Protein AF-A0A931WZD3-F1 (afdb_monomer_lite)

Sequence (242 aa):
PASRRRTAALATLDALKPVLEAEGWKASVETITSVPLTAGEAVVVAVALSSAVDSQLYVATVIEANNEAEAVIMATLEAIGKRTQQPDQGGWTMKDRREQLEAMRTHYRSRRDVQHKMPALSDTERSEPAVDEEQVPDDGAARLAQIRPERPAGAAGEARSEMSRAGPEQRPGAKGATEDEFFRHLITTGIPIHIRCRDGYELPEVVLKEFGTYTLLVETDEGRELIFKHAIISIHPLRHKE

Secondary structure (DSSP, 8-state):
-HHHHHHHHHHHHHHHHHHHHHTT-EEEEEEEEEEEETTEEEEEEEEEEE-SS-EEEEEEEEE-SS-HHHHHHHHHHHHHHTTT-----S---HHHHHHHHHHHHHHHHHHHHHHT-PPPPPP--------------------------------------------------TTHHHHHHHHHHHHHHT--EEEEETTS-EEEEEEEEEE-SSEEEEEETTEEEEEEGGGEEEEEE-----

Radius of gyration: 30.53 Å; chains: 1; bounding box: 65×86×68 Å

Structure (mmCIF, N/CA/C/O backbone):
data_AF-A0A931WZD3-F1
#
_entry.id   AF-A0A931WZD3-F1
#
loop_
_atom_site.group_PDB
_atom_site.id
_atom_site.type_symbol
_atom_site.label_atom_id
_atom_site.label_alt_id
_atom_site.label_comp_id
_atom_site.label_asym_id
_atom_site.label_entity_id
_atom_site.label_seq_id
_atom_site.pdbx_PDB_ins_code
_atom_site.Cartn_x
_atom_site.Cartn_y
_atom_site.Cartn_z
_atom_site.occupancy
_atom_site.B_iso_or_equiv
_atom_site.auth_seq_id
_atom_site.auth_comp_id
_atom_site.auth_asym_id
_atom_site.auth_atom_id
_atom_site.pdbx_PDB_model_num
ATOM 1 N N . PRO A 1 1 ? -14.204 -13.033 -16.637 1.00 61.41 1 PRO A N 1
ATOM 2 C CA . PRO A 1 1 ? -13.839 -11.633 -16.279 1.00 61.41 1 PRO A CA 1
ATOM 3 C C . PRO A 1 1 ? -12.351 -11.524 -15.913 1.00 61.41 1 PRO A C 1
ATOM 5 O O . PRO A 1 1 ? -11.616 -10.831 -16.604 1.00 61.41 1 PRO A O 1
AT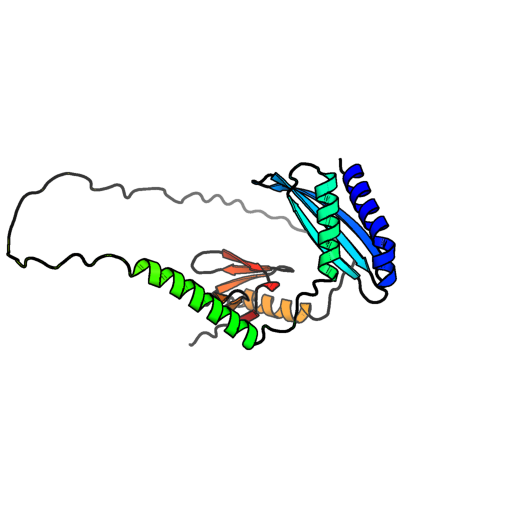OM 8 N N . ALA A 1 2 ? -11.879 -12.310 -14.934 1.00 70.69 2 ALA A N 1
ATOM 9 C CA . ALA A 1 2 ? -10.478 -12.319 -14.489 1.00 70.69 2 ALA A CA 1
ATOM 10 C C . ALA A 1 2 ? -9.443 -12.579 -15.607 1.00 70.69 2 ALA A C 1
ATOM 12 O O . ALA A 1 2 ? -8.399 -11.932 -15.642 1.00 70.69 2 ALA A O 1
ATOM 13 N N . SER A 1 3 ? -9.745 -13.468 -16.563 1.00 80.56 3 SER A N 1
ATOM 14 C CA . SER A 1 3 ? -8.871 -13.732 -17.717 1.00 80.56 3 SER A CA 1
ATOM 15 C C . SER A 1 3 ? -8.695 -12.507 -18.619 1.00 80.56 3 SER A C 1
ATOM 17 O O . SER A 1 3 ? -7.570 -12.197 -18.992 1.00 80.56 3 SER A O 1
ATOM 19 N N . ARG A 1 4 ? -9.774 -11.761 -18.900 1.00 86.88 4 ARG A N 1
ATOM 20 C CA . ARG A 1 4 ? -9.732 -10.533 -19.716 1.00 86.88 4 ARG A CA 1
ATOM 21 C C . ARG A 1 4 ? -8.914 -9.429 -19.048 1.00 86.88 4 ARG A C 1
ATOM 23 O O . ARG A 1 4 ? -8.085 -8.818 -19.715 1.00 86.88 4 ARG A O 1
ATOM 30 N N . ARG A 1 5 ? -9.078 -9.238 -17.733 1.00 88.69 5 ARG A N 1
ATOM 31 C CA . ARG A 1 5 ? -8.264 -8.294 -16.945 1.00 88.69 5 ARG A CA 1
ATOM 32 C C . ARG A 1 5 ? -6.779 -8.635 -17.035 1.00 88.69 5 ARG A C 1
ATOM 34 O O . ARG A 1 5 ? -5.959 -7.775 -17.330 1.00 88.69 5 ARG A O 1
ATOM 41 N N . ARG A 1 6 ? -6.432 -9.911 -16.841 1.00 90.62 6 ARG A N 1
ATOM 42 C CA . ARG A 1 6 ? -5.038 -10.365 -16.920 1.00 90.62 6 ARG A CA 1
ATOM 43 C C . ARG A 1 6 ? -4.452 -10.173 -18.315 1.00 90.62 6 ARG A C 1
ATOM 45 O O . ARG A 1 6 ? -3.320 -9.720 -18.421 1.00 90.62 6 ARG A O 1
ATOM 52 N N . THR A 1 7 ? -5.219 -10.444 -19.370 1.00 93.31 7 THR A N 1
ATOM 53 C CA . THR A 1 7 ? -4.793 -10.169 -20.750 1.00 93.31 7 THR A CA 1
ATOM 54 C C . THR A 1 7 ? -4.538 -8.682 -20.982 1.00 93.31 7 THR A C 1
ATOM 56 O O . THR A 1 7 ? -3.507 -8.347 -21.552 1.00 93.31 7 THR A O 1
ATOM 59 N N . ALA A 1 8 ? -5.423 -7.796 -20.513 1.00 92.50 8 ALA A N 1
ATOM 60 C CA . ALA A 1 8 ? -5.240 -6.351 -20.649 1.00 92.50 8 ALA A CA 1
ATOM 61 C C . ALA A 1 8 ? -3.964 -5.874 -19.935 1.00 92.50 8 ALA A C 1
ATOM 63 O O . ALA A 1 8 ? -3.124 -5.239 -20.563 1.00 92.50 8 ALA A O 1
ATOM 64 N N . ALA A 1 9 ? -3.766 -6.266 -18.672 1.00 91.62 9 ALA A N 1
ATOM 65 C CA . ALA A 1 9 ? -2.573 -5.902 -17.908 1.00 91.62 9 ALA A CA 1
ATOM 66 C C . ALA A 1 9 ? -1.277 -6.434 -18.545 1.00 91.62 9 ALA A C 1
ATOM 68 O O . ALA A 1 9 ? -0.293 -5.707 -18.651 1.00 91.62 9 ALA A O 1
ATOM 69 N N . LEU A 1 10 ? -1.272 -7.691 -19.008 1.00 94.00 10 LEU A N 1
ATOM 70 C CA . LEU A 1 10 ? -0.111 -8.276 -19.683 1.00 94.00 10 LEU A CA 1
ATOM 71 C C . LEU A 1 10 ? 0.183 -7.589 -21.019 1.00 94.00 10 LEU A C 1
ATOM 73 O O . LEU A 1 10 ? 1.346 -7.342 -21.310 1.00 94.00 10 LEU A O 1
ATOM 77 N N . ALA A 1 11 ? -0.842 -7.235 -21.797 1.00 95.50 11 ALA A N 1
ATOM 78 C CA . ALA A 1 11 ? -0.665 -6.474 -23.031 1.00 95.50 11 ALA A CA 1
ATOM 79 C C . ALA A 1 11 ? -0.092 -5.074 -22.755 1.00 95.50 11 ALA A C 1
ATOM 81 O O . ALA A 1 11 ? 0.772 -4.606 -23.493 1.00 95.50 11 ALA A O 1
ATOM 82 N N . THR A 1 12 ? -0.512 -4.423 -21.664 1.00 93.88 12 THR A N 1
ATOM 83 C CA . THR A 1 12 ? 0.086 -3.156 -21.218 1.00 93.88 12 THR A CA 1
ATOM 84 C C . THR A 1 12 ? 1.552 -3.330 -20.827 1.00 93.88 12 THR A C 1
ATOM 86 O O . THR A 1 12 ? 2.384 -2.528 -21.243 1.00 93.88 12 THR A O 1
ATOM 89 N N . LEU A 1 13 ? 1.898 -4.377 -20.069 1.00 93.00 13 LEU A N 1
ATOM 90 C CA . LEU A 1 13 ? 3.297 -4.660 -19.725 1.00 93.00 13 LEU A CA 1
ATOM 91 C C . LEU A 1 13 ? 4.151 -4.953 -20.957 1.00 93.00 13 LEU A C 1
ATOM 93 O O . LEU A 1 13 ? 5.272 -4.462 -21.039 1.00 93.00 13 LEU A O 1
ATOM 97 N N . ASP A 1 14 ? 3.626 -5.720 -21.910 1.00 94.94 14 ASP A N 1
ATOM 98 C CA . ASP A 1 14 ? 4.336 -6.053 -23.143 1.00 94.94 14 ASP A CA 1
ATOM 99 C C . ASP A 1 14 ? 4.595 -4.799 -23.993 1.00 94.94 14 ASP A C 1
ATOM 101 O O . ASP A 1 14 ? 5.703 -4.598 -24.485 1.00 94.94 14 ASP A O 1
ATOM 105 N N . ALA A 1 15 ? 3.630 -3.874 -24.055 1.00 95.38 15 ALA A N 1
ATOM 106 C CA . ALA A 1 15 ? 3.811 -2.575 -24.705 1.00 95.38 15 ALA A CA 1
ATOM 107 C C . ALA A 1 15 ? 4.877 -1.693 -24.019 1.00 95.38 15 ALA A C 1
ATOM 109 O O . ALA A 1 15 ? 5.553 -0.908 -24.683 1.00 95.38 15 ALA A O 1
ATOM 110 N N . LEU A 1 16 ? 5.051 -1.821 -22.699 1.00 92.38 16 LEU A N 1
ATOM 111 C CA . LEU A 1 16 ? 6.041 -1.069 -21.913 1.00 92.38 16 LEU A CA 1
ATOM 112 C C . LEU A 1 16 ? 7.400 -1.766 -21.807 1.00 92.38 16 LEU A C 1
ATOM 114 O O . LEU A 1 16 ? 8.369 -1.153 -21.351 1.00 92.38 16 LEU A O 1
ATOM 118 N N . LYS A 1 17 ? 7.488 -3.025 -22.237 1.00 92.44 17 LYS A N 1
ATOM 119 C CA . LYS A 1 17 ? 8.697 -3.843 -22.205 1.00 92.44 17 LYS A CA 1
ATOM 120 C C . LYS A 1 17 ? 9.945 -3.144 -22.761 1.00 92.44 17 LYS A C 1
ATOM 122 O O . LYS A 1 17 ? 10.939 -3.150 -22.041 1.00 92.44 17 LYS A O 1
ATOM 127 N N . PRO A 1 18 ? 9.938 -2.486 -23.942 1.00 93.19 18 PRO A N 1
ATOM 128 C CA . PRO A 1 18 ? 11.150 -1.837 -24.452 1.00 93.19 18 PRO A CA 1
ATOM 129 C C . PRO A 1 18 ? 11.651 -0.703 -23.547 1.00 93.19 18 PRO A C 1
ATOM 131 O O . PRO A 1 18 ? 12.856 -0.501 -23.429 1.00 93.19 18 PRO A O 1
ATOM 134 N N . VAL A 1 19 ? 10.744 0.018 -22.879 1.00 91.31 19 VAL A N 1
ATOM 135 C CA . VAL A 1 19 ? 11.102 1.096 -21.943 1.00 91.31 19 VAL A CA 1
ATOM 136 C C . VAL A 1 19 ? 11.674 0.511 -20.652 1.00 91.31 19 VAL A C 1
ATOM 138 O O . VAL A 1 19 ? 12.698 0.970 -20.159 1.00 91.31 19 VAL A O 1
ATOM 141 N N . LEU A 1 20 ? 11.032 -0.531 -20.121 1.00 88.62 20 LEU A N 1
ATOM 142 C CA . LEU A 1 20 ? 11.466 -1.211 -18.901 1.00 88.62 20 LEU A CA 1
ATOM 143 C C . LEU A 1 20 ? 12.828 -1.894 -19.075 1.00 88.62 20 LEU A C 1
ATOM 145 O O . LEU A 1 20 ? 13.694 -1.755 -18.216 1.00 88.62 20 LEU A O 1
ATOM 149 N N . GLU A 1 21 ? 13.045 -2.580 -20.198 1.00 89.12 21 GLU A N 1
ATOM 150 C CA . GLU A 1 21 ? 14.310 -3.258 -20.493 1.00 89.12 21 GLU A CA 1
ATOM 151 C C . GLU A 1 21 ? 15.459 -2.267 -20.707 1.00 89.12 21 GLU A C 1
ATOM 153 O O . GLU A 1 21 ? 16.573 -2.535 -20.255 1.00 89.12 21 GLU A O 1
ATOM 158 N N . ALA A 1 22 ? 15.198 -1.102 -21.316 1.00 89.06 22 ALA A N 1
ATOM 159 C CA . ALA A 1 22 ? 16.192 -0.034 -21.443 1.00 89.06 22 ALA A CA 1
ATOM 160 C C . ALA A 1 22 ? 16.657 0.505 -20.076 1.00 89.06 22 ALA A C 1
ATOM 162 O O . ALA A 1 22 ? 17.815 0.888 -19.922 1.00 89.06 22 ALA A O 1
ATOM 163 N N . GLU A 1 23 ? 15.775 0.492 -19.076 1.00 86.19 23 GLU A N 1
ATOM 164 C CA . GLU A 1 23 ? 16.077 0.869 -17.690 1.00 86.19 23 GLU A CA 1
ATOM 165 C C . GLU A 1 23 ? 16.589 -0.315 -16.837 1.00 86.19 23 GLU A C 1
ATOM 167 O O . GLU A 1 23 ? 16.862 -0.150 -15.648 1.00 86.19 23 GLU A O 1
ATOM 172 N N . GLY A 1 24 ? 16.731 -1.514 -17.415 1.00 87.62 24 GLY A N 1
ATOM 173 C CA . GLY A 1 24 ? 17.208 -2.710 -16.712 1.00 87.62 24 GLY A CA 1
ATOM 174 C C . GLY A 1 24 ? 16.176 -3.369 -15.788 1.00 87.62 24 GLY A C 1
ATOM 175 O O . GLY A 1 24 ? 16.555 -4.142 -14.904 1.00 87.62 24 GLY A O 1
ATOM 176 N N . TRP A 1 25 ? 14.887 -3.084 -15.983 1.00 89.06 25 TRP A N 1
ATOM 177 C CA . TRP A 1 25 ? 13.780 -3.645 -15.209 1.00 89.06 25 TRP A CA 1
ATOM 178 C C . TRP A 1 25 ? 13.014 -4.717 -15.989 1.00 89.06 25 TRP A C 1
ATOM 180 O O . TRP A 1 25 ? 12.784 -4.618 -17.192 1.00 89.06 25 TRP A O 1
ATOM 190 N N . LYS A 1 26 ? 12.541 -5.732 -15.269 1.00 91.19 26 LYS A N 1
ATOM 191 C CA . LYS A 1 26 ? 11.600 -6.752 -15.733 1.00 91.19 26 LYS A CA 1
ATOM 192 C C . LYS A 1 26 ? 10.314 -6.641 -14.933 1.00 91.19 26 LYS A C 1
ATOM 194 O O . LYS A 1 26 ? 10.348 -6.705 -13.705 1.00 91.19 26 LYS A O 1
ATOM 199 N N . ALA A 1 27 ? 9.193 -6.502 -15.632 1.00 92.44 27 ALA A N 1
ATOM 200 C CA . ALA A 1 27 ? 7.876 -6.396 -15.021 1.00 92.44 27 ALA A CA 1
ATOM 201 C C . ALA A 1 27 ? 7.092 -7.706 -15.106 1.00 92.44 27 ALA A C 1
ATOM 203 O O . ALA A 1 27 ? 7.152 -8.415 -16.111 1.00 92.44 27 ALA A O 1
ATOM 204 N N . SER A 1 28 ? 6.298 -7.990 -14.078 1.00 93.44 28 SER A N 1
ATOM 205 C CA . SER A 1 28 ? 5.311 -9.069 -14.093 1.00 93.44 28 SER A CA 1
ATOM 206 C C . SER A 1 28 ? 4.058 -8.683 -13.306 1.00 93.44 28 SER A C 1
ATOM 208 O O . SER A 1 28 ? 4.122 -7.906 -12.355 1.00 93.44 28 SER A O 1
ATOM 210 N N . VAL A 1 29 ? 2.900 -9.198 -13.728 1.00 92.38 29 VAL A N 1
ATOM 211 C CA . VAL A 1 29 ? 1.634 -8.997 -13.008 1.00 92.38 29 VAL A CA 1
ATOM 212 C C . VAL A 1 29 ? 1.494 -10.066 -11.931 1.00 92.38 29 VAL A C 1
ATOM 214 O O . VAL A 1 29 ? 1.294 -11.245 -12.249 1.00 92.38 29 VAL A O 1
ATOM 217 N N . GLU A 1 30 ? 1.517 -9.636 -10.673 1.00 92.31 30 GLU A N 1
ATOM 218 C CA . GLU A 1 30 ? 1.317 -10.507 -9.513 1.00 92.31 30 GLU A CA 1
ATOM 219 C C . GLU A 1 30 ? -0.174 -10.776 -9.305 1.00 92.31 30 GLU A C 1
ATOM 221 O O . GLU A 1 30 ? -0.654 -11.900 -9.479 1.00 92.31 30 GLU A O 1
ATOM 226 N N . THR A 1 31 ? -0.948 -9.722 -9.033 1.00 92.25 31 THR A N 1
ATOM 227 C CA . THR A 1 31 ? -2.381 -9.845 -8.750 1.00 92.25 31 THR A CA 1
ATOM 228 C C . THR A 1 31 ? -3.212 -8.761 -9.425 1.00 92.25 31 THR A C 1
ATOM 230 O O . THR A 1 31 ? -2.755 -7.639 -9.644 1.00 92.25 31 THR A O 1
ATOM 233 N N . ILE A 1 32 ? -4.450 -9.126 -9.761 1.00 92.62 32 ILE A N 1
ATOM 234 C CA . ILE A 1 32 ? -5.493 -8.212 -10.220 1.00 92.62 32 ILE A CA 1
ATOM 235 C C . ILE A 1 32 ? -6.777 -8.600 -9.499 1.00 92.62 32 ILE A C 1
ATOM 237 O O . ILE A 1 32 ? -7.243 -9.733 -9.638 1.00 92.62 32 ILE A O 1
ATOM 241 N N . THR A 1 33 ? -7.369 -7.665 -8.766 1.00 92.62 33 THR A N 1
ATOM 242 C CA . THR A 1 33 ? -8.632 -7.891 -8.060 1.00 92.62 33 THR A CA 1
ATOM 243 C C . THR A 1 33 ? -9.578 -6.711 -8.239 1.00 92.62 33 THR A C 1
ATOM 245 O O . THR A 1 33 ? -9.132 -5.587 -8.454 1.00 92.62 33 THR A O 1
ATOM 248 N N . SER A 1 34 ? -10.883 -6.971 -8.187 1.00 90.50 34 SER A N 1
ATOM 249 C CA . SER A 1 34 ? -11.904 -5.926 -8.088 1.00 90.50 34 SER A CA 1
ATOM 250 C C . SER A 1 34 ? -12.442 -5.901 -6.667 1.00 90.50 34 SER A C 1
ATOM 252 O O . SER A 1 34 ? -12.827 -6.939 -6.129 1.00 90.50 34 SER A O 1
ATOM 254 N N . VAL A 1 35 ? -12.467 -4.720 -6.067 1.00 90.69 35 VAL A N 1
ATOM 255 C CA . VAL A 1 35 ? -12.976 -4.481 -4.722 1.00 90.69 35 VAL A CA 1
ATOM 256 C C . VAL A 1 35 ? -14.225 -3.609 -4.843 1.00 90.69 35 VAL A C 1
ATOM 258 O O . VAL A 1 35 ? -14.125 -2.498 -5.365 1.00 90.69 35 VAL A O 1
ATOM 261 N N . PRO A 1 36 ? -15.400 -4.075 -4.391 1.00 88.94 36 PRO A N 1
ATOM 262 C CA . PRO A 1 36 ? -16.590 -3.238 -4.371 1.00 88.94 36 PRO A CA 1
ATOM 263 C C . PRO A 1 36 ? -16.431 -2.140 -3.311 1.00 88.94 36 PRO A C 1
ATOM 265 O O . PRO A 1 36 ? -16.128 -2.424 -2.152 1.00 88.94 36 PRO A O 1
ATOM 268 N N . LEU A 1 37 ? -16.641 -0.886 -3.706 1.00 86.88 37 LEU A N 1
ATOM 269 C CA . LEU A 1 37 ? -16.654 0.290 -2.839 1.00 86.88 37 LEU A CA 1
ATOM 270 C C . LEU A 1 37 ? -18.034 0.953 -2.882 1.00 86.88 37 LEU A C 1
ATOM 272 O O . LEU A 1 37 ? -18.819 0.758 -3.807 1.00 86.88 37 LEU A O 1
ATOM 276 N N . THR A 1 38 ? -18.309 1.815 -1.905 1.00 84.25 38 THR A N 1
ATOM 277 C CA . THR A 1 38 ? -19.533 2.635 -1.881 1.00 84.25 38 THR A CA 1
ATOM 278 C C . THR A 1 38 ? -19.670 3.543 -3.107 1.00 84.25 38 THR A C 1
ATOM 280 O O . THR A 1 38 ? -20.786 3.860 -3.504 1.00 84.25 38 THR A O 1
ATOM 283 N N . ALA A 1 39 ? -18.548 3.942 -3.713 1.00 79.81 39 ALA A N 1
ATOM 284 C CA . ALA A 1 39 ? -18.493 4.806 -4.890 1.00 79.81 39 ALA A CA 1
ATOM 285 C C . ALA A 1 39 ? -18.460 4.052 -6.239 1.00 79.81 39 ALA A C 1
ATOM 287 O O . ALA A 1 39 ? -18.492 4.704 -7.279 1.00 79.81 39 ALA A O 1
ATOM 288 N N . GLY A 1 40 ? -18.378 2.714 -6.245 1.00 86.88 40 GLY A N 1
ATOM 289 C CA . GLY A 1 40 ? -18.255 1.892 -7.459 1.00 86.88 40 GLY A CA 1
ATOM 290 C C . GLY A 1 40 ? -17.343 0.675 -7.270 1.00 86.88 40 GLY A C 1
ATOM 291 O O . GLY A 1 40 ? -16.870 0.414 -6.167 1.00 86.88 40 GLY A O 1
ATOM 292 N N . GLU A 1 41 ? -17.065 -0.079 -8.335 1.00 90.31 41 GLU A N 1
ATOM 293 C CA . GLU A 1 41 ? -16.034 -1.127 -8.287 1.00 90.31 41 GLU A CA 1
ATOM 294 C C . GLU A 1 41 ? -14.646 -0.508 -8.483 1.00 90.31 41 GLU A C 1
ATOM 296 O O . GLU A 1 41 ? -14.436 0.292 -9.386 1.00 90.31 41 GLU A O 1
ATOM 301 N N . ALA A 1 42 ? -13.678 -0.859 -7.638 1.00 91.00 42 ALA A N 1
ATOM 302 C CA . ALA A 1 42 ? -12.287 -0.456 -7.804 1.00 91.00 42 ALA A CA 1
ATOM 303 C C . ALA A 1 42 ? -11.444 -1.632 -8.285 1.00 91.00 42 ALA A C 1
ATOM 305 O O . ALA A 1 42 ? -11.459 -2.706 -7.687 1.00 91.00 42 ALA A O 1
ATOM 306 N N . VAL A 1 43 ? -10.658 -1.419 -9.334 1.00 93.50 43 VAL A N 1
ATOM 307 C CA . VAL A 1 43 ? -9.676 -2.384 -9.817 1.00 93.50 43 VAL A CA 1
ATOM 308 C C . VAL A 1 43 ? -8.339 -2.096 -9.150 1.00 93.50 43 VAL A C 1
ATOM 310 O O . VAL A 1 43 ? -7.796 -0.997 -9.250 1.00 93.50 43 VAL A O 1
ATOM 313 N N . VAL A 1 44 ? -7.793 -3.110 -8.486 1.00 93.25 44 VAL A N 1
ATOM 314 C CA . VAL A 1 44 ? -6.471 -3.085 -7.864 1.00 93.25 44 VAL A CA 1
ATOM 315 C C . VAL A 1 44 ? -5.536 -3.968 -8.677 1.00 93.25 44 VAL A C 1
ATOM 317 O O . VAL A 1 44 ? -5.821 -5.151 -8.880 1.00 93.25 44 VAL A O 1
ATOM 320 N N . VAL A 1 45 ? -4.416 -3.403 -9.124 1.00 94.69 45 VAL A N 1
ATOM 321 C CA . VAL A 1 45 ? -3.364 -4.124 -9.852 1.00 94.69 45 VAL A CA 1
ATOM 322 C C . VAL A 1 45 ? -2.062 -4.023 -9.072 1.00 94.69 45 VAL A C 1
ATOM 324 O O . VAL A 1 45 ? -1.651 -2.931 -8.677 1.00 94.69 45 VAL A O 1
ATOM 327 N N . ALA A 1 46 ? -1.407 -5.166 -8.875 1.00 93.44 46 ALA A N 1
ATOM 328 C CA . ALA A 1 46 ? -0.058 -5.236 -8.334 1.00 93.44 46 ALA A CA 1
ATOM 329 C C . ALA A 1 46 ? 0.919 -5.715 -9.413 1.00 93.44 46 ALA A C 1
ATOM 331 O O . ALA A 1 46 ? 0.735 -6.782 -10.011 1.00 93.44 46 ALA A O 1
ATOM 332 N N . VAL A 1 47 ? 1.966 -4.926 -9.640 1.00 94.12 47 VAL A N 1
ATOM 333 C CA . VAL A 1 47 ? 3.033 -5.200 -10.604 1.00 94.12 47 VAL A CA 1
ATOM 334 C C . VAL A 1 47 ? 4.342 -5.345 -9.842 1.00 94.12 47 VAL A C 1
ATOM 336 O O . VAL A 1 47 ? 4.745 -4.438 -9.115 1.00 94.12 47 VAL A O 1
ATOM 339 N N . ALA A 1 48 ? 5.016 -6.476 -10.017 1.00 93.06 48 ALA A N 1
ATOM 340 C CA . ALA A 1 48 ? 6.374 -6.662 -9.530 1.00 93.06 48 ALA A CA 1
ATOM 341 C C . ALA A 1 48 ? 7.358 -6.166 -10.591 1.00 93.06 48 ALA A C 1
ATOM 343 O O . ALA A 1 48 ? 7.308 -6.611 -11.742 1.00 93.06 48 ALA A O 1
ATOM 344 N N . LEU A 1 49 ? 8.248 -5.254 -10.203 1.00 91.88 49 LEU A N 1
ATOM 345 C CA . LEU A 1 49 ? 9.384 -4.820 -11.006 1.00 91.88 49 LEU A CA 1
ATOM 346 C C . LEU A 1 49 ? 10.662 -5.366 -10.378 1.00 91.88 49 LEU A C 1
ATOM 348 O O . LEU A 1 49 ? 10.943 -5.135 -9.206 1.00 91.88 49 LEU A O 1
ATOM 352 N N . SER A 1 50 ? 11.443 -6.076 -11.179 1.00 90.56 50 SER A N 1
ATOM 353 C CA . SER A 1 50 ? 12.707 -6.681 -10.768 1.00 90.56 50 SER A CA 1
ATOM 354 C C . SER A 1 50 ? 13.850 -6.150 -11.619 1.00 90.56 50 SER A C 1
ATOM 356 O O . SER A 1 50 ? 13.757 -6.094 -12.841 1.00 90.56 50 SER A O 1
ATOM 358 N N . SER A 1 51 ? 14.930 -5.752 -10.967 1.00 88.06 51 SER A N 1
ATOM 359 C CA . SER A 1 51 ? 16.226 -5.468 -11.571 1.00 88.06 51 SER A CA 1
ATOM 360 C C . SER A 1 51 ? 17.204 -6.584 -11.183 1.00 88.06 51 SER A C 1
ATOM 362 O O . SER A 1 51 ? 16.861 -7.509 -10.448 1.00 88.06 51 SER A O 1
ATOM 364 N N . ALA A 1 52 ? 18.447 -6.514 -11.654 1.00 81.88 52 ALA A N 1
ATOM 365 C CA . ALA A 1 52 ? 19.498 -7.452 -11.258 1.00 81.88 52 ALA A CA 1
ATOM 366 C C . ALA A 1 52 ? 19.824 -7.403 -9.749 1.00 81.88 52 ALA A C 1
ATOM 368 O O . ALA A 1 52 ? 20.408 -8.348 -9.226 1.00 81.88 52 ALA A O 1
ATOM 369 N N . VAL A 1 53 ? 19.473 -6.305 -9.067 1.00 81.12 53 VAL A N 1
ATOM 370 C CA . VAL A 1 53 ? 19.865 -6.030 -7.673 1.00 81.12 53 VAL A CA 1
ATOM 371 C C . VAL A 1 53 ? 18.680 -6.043 -6.705 1.00 81.12 53 VAL A C 1
ATOM 373 O O . VAL A 1 53 ? 18.855 -6.410 -5.547 1.00 81.12 53 VAL A O 1
ATOM 376 N N . ASP A 1 54 ? 17.488 -5.651 -7.156 1.00 83.12 54 ASP A N 1
ATOM 377 C CA . ASP A 1 54 ? 16.334 -5.428 -6.281 1.00 83.12 54 ASP A CA 1
ATOM 378 C C . ASP A 1 54 ? 15.024 -5.850 -6.956 1.00 83.12 54 ASP A C 1
ATOM 380 O O . ASP A 1 54 ? 14.914 -5.854 -8.183 1.00 83.12 54 ASP A O 1
ATOM 384 N N . SER A 1 55 ? 14.026 -6.198 -6.149 1.00 86.31 55 SER A N 1
ATOM 385 C CA . SER A 1 55 ? 12.675 -6.524 -6.590 1.00 86.31 55 SER A CA 1
ATOM 386 C C . SER A 1 55 ? 11.670 -5.782 -5.725 1.00 86.31 55 SER A C 1
ATOM 388 O O . SER A 1 55 ? 11.598 -5.999 -4.517 1.00 86.31 55 SER A O 1
ATOM 390 N N . GLN A 1 56 ? 10.853 -4.943 -6.354 1.00 89.50 56 GLN A N 1
ATOM 391 C CA . GLN A 1 56 ? 9.859 -4.118 -5.679 1.00 89.50 56 GLN A CA 1
ATOM 392 C C . GLN A 1 56 ? 8.461 -4.398 -6.224 1.00 89.50 56 GLN A C 1
ATOM 394 O O . GLN A 1 56 ? 8.267 -4.637 -7.417 1.00 89.50 56 GLN A O 1
ATOM 399 N N . LEU A 1 57 ? 7.475 -4.365 -5.329 1.00 91.75 57 LEU A N 1
ATOM 400 C CA . LEU A 1 57 ? 6.068 -4.514 -5.670 1.00 91.75 57 LEU A CA 1
ATOM 401 C C . LEU A 1 57 ? 5.400 -3.142 -5.666 1.00 91.75 57 LEU A C 1
ATOM 403 O O . LEU A 1 57 ? 5.413 -2.446 -4.651 1.00 91.75 57 LEU A O 1
ATOM 407 N N . TYR A 1 58 ? 4.764 -2.788 -6.776 1.00 92.81 58 TYR A N 1
ATOM 408 C CA . TYR A 1 58 ? 3.993 -1.561 -6.900 1.00 92.81 58 TYR A CA 1
ATOM 409 C C . TYR A 1 58 ? 2.515 -1.883 -7.033 1.00 92.81 58 TYR A C 1
ATOM 411 O O . TYR A 1 58 ? 2.122 -2.765 -7.795 1.00 92.81 58 TYR A O 1
ATOM 419 N N . VAL A 1 59 ? 1.693 -1.146 -6.291 1.00 92.81 59 VAL A N 1
ATOM 420 C CA . VAL A 1 59 ? 0.243 -1.331 -6.260 1.00 92.81 59 VAL A CA 1
ATOM 421 C C . VAL A 1 59 ? -0.436 -0.036 -6.675 1.00 92.81 59 VAL A C 1
ATOM 423 O O . VAL A 1 59 ? -0.068 1.055 -6.225 1.00 92.81 59 VAL A O 1
ATOM 426 N N . ALA A 1 60 ? -1.446 -0.152 -7.525 1.00 93.38 60 ALA A N 1
ATOM 427 C CA . ALA A 1 60 ? -2.309 0.955 -7.898 1.00 93.38 60 ALA A CA 1
ATOM 428 C C . ALA A 1 60 ? -3.772 0.531 -7.913 1.00 93.38 60 ALA A C 1
ATOM 430 O O . ALA A 1 60 ? -4.103 -0.648 -8.064 1.00 93.38 60 ALA A O 1
ATOM 431 N N . THR A 1 61 ? -4.630 1.525 -7.719 1.00 92.12 61 THR A N 1
ATOM 432 C CA . THR A 1 61 ? -6.065 1.350 -7.535 1.00 92.12 61 THR A CA 1
ATOM 433 C C . THR A 1 61 ? -6.795 2.382 -8.370 1.00 92.12 61 THR A C 1
ATOM 435 O O . THR A 1 61 ? -6.586 3.578 -8.175 1.00 92.12 61 THR A O 1
ATOM 438 N N . VAL A 1 62 ? -7.678 1.934 -9.254 1.00 93.38 62 VAL A N 1
ATOM 439 C CA . VAL A 1 62 ? -8.474 2.816 -10.111 1.00 93.38 62 VAL A CA 1
ATOM 440 C C . VAL A 1 62 ? -9.944 2.456 -9.960 1.00 93.38 62 VAL A C 1
ATOM 442 O O . VAL A 1 62 ? -10.305 1.282 -10.009 1.00 93.38 62 VAL A O 1
ATOM 445 N N . ILE A 1 63 ? -10.791 3.465 -9.760 1.00 90.31 63 ILE A N 1
ATOM 446 C CA . ILE A 1 63 ? -12.244 3.281 -9.729 1.00 90.31 63 ILE A CA 1
ATOM 447 C C . ILE A 1 63 ? -12.719 3.036 -11.163 1.00 90.31 63 ILE A C 1
ATOM 449 O O . ILE A 1 63 ? -12.437 3.825 -12.066 1.00 90.31 63 ILE A O 1
ATOM 453 N N . GLU A 1 64 ? -13.418 1.928 -11.374 1.00 87.50 64 GLU A N 1
ATOM 454 C CA . GLU A 1 64 ? -14.014 1.577 -12.653 1.00 87.50 64 GLU A CA 1
ATOM 455 C C . GLU A 1 64 ? -15.172 2.533 -12.954 1.00 87.50 64 GLU A C 1
ATOM 457 O O . GLU A 1 64 ? -16.194 2.532 -12.272 1.00 87.50 64 GLU A O 1
ATOM 462 N N . ALA A 1 65 ? -14.991 3.376 -13.973 1.00 79.38 65 ALA A N 1
ATOM 463 C CA . ALA A 1 65 ? -16.028 4.296 -14.427 1.00 79.38 65 ALA A CA 1
ATOM 464 C C . ALA A 1 65 ? -16.921 3.653 -15.500 1.00 79.38 65 ALA A C 1
ATOM 466 O O . ALA A 1 65 ? -18.121 3.511 -15.300 1.00 79.38 65 ALA A O 1
ATOM 467 N N . ASN A 1 66 ? -16.329 3.266 -16.639 1.00 77.38 66 ASN A N 1
ATOM 468 C CA . ASN A 1 66 ? -17.075 2.808 -17.822 1.00 77.38 66 ASN A CA 1
ATOM 469 C C . ASN A 1 66 ? -16.564 1.486 -18.418 1.00 77.38 66 ASN A C 1
ATOM 471 O O . ASN A 1 66 ? -17.333 0.776 -19.064 1.00 77.38 66 ASN A O 1
ATOM 475 N N . ASN A 1 67 ? -15.273 1.170 -18.265 1.00 87.62 67 ASN A N 1
ATOM 476 C CA . ASN A 1 67 ? -14.654 -0.001 -18.880 1.00 87.62 67 ASN A CA 1
ATOM 477 C C . ASN A 1 67 ? -13.592 -0.624 -17.967 1.00 87.62 67 ASN A C 1
ATOM 479 O O . ASN A 1 67 ? -12.530 -0.046 -17.733 1.00 87.62 67 ASN A O 1
ATOM 483 N N . GLU A 1 68 ? -13.862 -1.852 -17.539 1.00 88.31 68 GLU A N 1
ATOM 484 C CA . GLU A 1 68 ? -12.959 -2.728 -16.796 1.00 88.31 68 GLU A CA 1
ATOM 485 C C . GLU A 1 68 ? -11.543 -2.791 -17.396 1.00 88.31 68 GLU A C 1
ATOM 487 O O . GLU A 1 68 ? -10.551 -2.709 -16.675 1.00 88.31 68 GLU A O 1
ATOM 492 N N . ALA A 1 69 ? -11.420 -2.914 -18.722 1.00 89.62 69 ALA A N 1
ATOM 493 C CA . ALA A 1 69 ? -10.117 -3.022 -19.377 1.00 89.62 69 ALA A CA 1
ATOM 494 C C . ALA A 1 69 ? -9.321 -1.715 -19.282 1.00 89.62 69 ALA A C 1
ATOM 496 O O . ALA A 1 69 ? -8.118 -1.746 -19.040 1.00 89.62 69 ALA A O 1
ATOM 497 N N . GLU A 1 70 ? -9.990 -0.573 -19.428 1.00 90.94 70 GLU A N 1
ATOM 498 C CA . GLU A 1 70 ? -9.370 0.746 -19.295 1.00 90.94 70 GLU A CA 1
ATOM 499 C C . GLU A 1 70 ? -8.919 0.995 -17.853 1.00 90.94 70 GLU A C 1
ATOM 501 O O . GLU A 1 70 ? -7.786 1.416 -17.632 1.00 90.94 70 GLU A O 1
ATOM 506 N N . ALA A 1 71 ? -9.748 0.631 -16.870 1.00 91.00 71 ALA A N 1
ATOM 507 C CA . ALA A 1 71 ? -9.388 0.713 -15.457 1.00 91.00 71 ALA A CA 1
ATOM 508 C C . ALA A 1 71 ? -8.152 -0.146 -15.132 1.00 91.00 71 ALA A C 1
ATOM 510 O O . ALA A 1 71 ? -7.241 0.318 -14.448 1.00 91.00 71 ALA A O 1
ATOM 511 N N . VAL A 1 72 ? -8.071 -1.368 -15.675 1.00 92.62 72 VAL A N 1
ATOM 512 C CA . VAL A 1 72 ? -6.891 -2.238 -15.528 1.00 92.62 72 VAL A CA 1
ATOM 513 C C . VAL A 1 72 ? -5.653 -1.627 -16.187 1.00 92.62 72 VAL A C 1
ATOM 515 O O . VAL A 1 72 ? -4.581 -1.651 -15.584 1.00 92.62 72 VAL A O 1
ATOM 518 N N . ILE A 1 73 ? -5.772 -1.084 -17.403 1.00 93.88 73 ILE A N 1
ATOM 519 C CA . ILE A 1 73 ? -4.651 -0.451 -18.117 1.00 93.88 73 ILE A CA 1
ATOM 520 C C . ILE A 1 73 ? -4.130 0.745 -17.315 1.00 93.88 73 ILE A C 1
ATOM 522 O O . ILE A 1 73 ? -2.930 0.836 -17.061 1.00 93.88 73 ILE A O 1
ATOM 526 N N . MET A 1 74 ? -5.029 1.618 -16.857 1.00 94.06 74 MET A N 1
ATOM 527 C CA . MET A 1 74 ? -4.683 2.795 -16.061 1.00 94.06 74 MET A CA 1
ATOM 528 C C . MET A 1 74 ? -4.040 2.411 -14.730 1.00 94.06 74 MET A C 1
ATOM 530 O O . MET A 1 74 ? -2.989 2.950 -14.392 1.00 94.06 74 MET A O 1
ATOM 534 N N . ALA A 1 75 ? -4.594 1.427 -14.017 1.00 93.00 75 ALA A N 1
ATOM 535 C CA . ALA A 1 75 ? -3.998 0.921 -12.784 1.00 93.00 75 ALA A CA 1
ATOM 536 C C . ALA A 1 75 ? -2.610 0.308 -13.042 1.00 93.00 75 ALA A C 1
ATOM 538 O O . ALA A 1 75 ? -1.671 0.546 -12.290 1.00 93.00 75 ALA A O 1
ATOM 539 N N . THR A 1 76 ? -2.436 -0.436 -14.137 1.00 92.94 76 THR A N 1
ATOM 540 C CA . THR A 1 76 ? -1.135 -1.020 -14.502 1.00 92.94 76 THR A CA 1
ATOM 541 C C . THR A 1 76 ? -0.102 0.075 -14.796 1.00 92.94 76 THR A C 1
ATOM 543 O O . THR A 1 76 ? 1.020 0.012 -14.296 1.00 92.94 76 THR A O 1
ATOM 546 N N . LEU A 1 77 ? -0.482 1.109 -15.553 1.00 93.94 77 LEU A N 1
ATOM 547 C CA . LEU A 1 77 ? 0.375 2.259 -15.855 1.00 93.94 77 LEU A CA 1
ATOM 548 C C . LEU A 1 77 ? 0.731 3.061 -14.602 1.00 93.94 77 LEU A C 1
ATOM 550 O O . LEU A 1 77 ? 1.888 3.433 -14.430 1.00 93.94 77 LEU A O 1
ATOM 554 N N . GLU A 1 78 ? -0.232 3.301 -13.714 1.00 92.25 78 GLU A N 1
ATOM 555 C CA . GLU A 1 78 ? -0.007 4.022 -12.462 1.00 92.25 78 GLU A CA 1
ATOM 556 C C . GLU A 1 78 ? 0.932 3.242 -11.531 1.00 92.25 78 GLU A C 1
ATOM 558 O O . GLU A 1 78 ? 1.876 3.820 -10.991 1.00 92.25 78 GLU A O 1
ATOM 563 N N . ALA A 1 79 ? 0.732 1.925 -11.383 1.00 91.94 79 ALA A N 1
ATOM 564 C CA . ALA A 1 79 ? 1.618 1.072 -10.588 1.00 91.94 79 ALA A CA 1
ATOM 565 C C . ALA A 1 79 ? 3.061 1.171 -11.093 1.00 91.94 79 ALA A C 1
ATOM 567 O O . ALA A 1 79 ? 3.995 1.329 -10.314 1.00 91.94 79 ALA A O 1
ATOM 568 N N . ILE A 1 80 ? 3.243 1.159 -12.409 1.00 91.31 80 ILE A N 1
ATOM 569 C CA . ILE A 1 80 ? 4.558 1.278 -13.029 1.00 91.31 80 ILE A CA 1
ATOM 570 C C . ILE A 1 80 ? 5.120 2.699 -12.900 1.00 91.31 80 ILE A C 1
ATOM 572 O O . ILE A 1 80 ? 6.309 2.854 -12.641 1.00 91.31 80 ILE A O 1
ATOM 576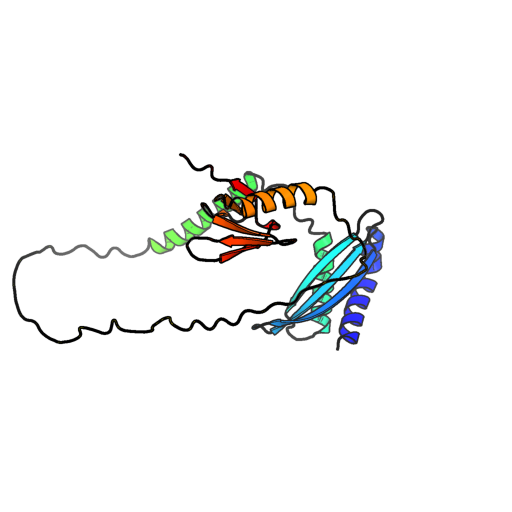 N N . GLY A 1 81 ? 4.295 3.739 -13.038 1.00 86.94 81 GLY A N 1
ATOM 577 C CA . GLY A 1 81 ? 4.700 5.141 -12.892 1.00 86.94 81 GLY A CA 1
ATOM 578 C C . GLY A 1 81 ? 5.210 5.482 -11.489 1.00 86.94 81 GLY A C 1
ATOM 579 O O . GLY A 1 81 ? 6.108 6.316 -11.340 1.00 86.94 81 GLY A O 1
ATOM 580 N N . LYS A 1 82 ? 4.739 4.764 -10.460 1.00 85.44 82 LYS A N 1
ATOM 581 C CA . LYS A 1 82 ? 5.264 4.872 -9.088 1.00 85.44 82 LYS A CA 1
ATOM 582 C C . LYS A 1 82 ? 6.747 4.498 -8.971 1.00 85.44 82 LYS A C 1
ATOM 584 O O . LYS A 1 82 ? 7.380 4.915 -8.011 1.00 85.44 82 LYS A O 1
ATOM 589 N N . ARG A 1 83 ? 7.338 3.808 -9.958 1.00 76.81 83 ARG A N 1
ATOM 590 C CA . ARG A 1 83 ? 8.795 3.568 -10.022 1.00 76.81 83 ARG A CA 1
ATOM 591 C C . ARG A 1 83 ? 9.595 4.858 -10.235 1.00 76.81 83 ARG A C 1
ATOM 593 O O . ARG A 1 83 ? 10.671 5.022 -9.677 1.00 76.81 83 ARG A O 1
ATOM 600 N N . THR A 1 84 ? 9.067 5.762 -11.066 1.00 64.44 84 THR A N 1
ATOM 601 C CA . THR A 1 84 ? 9.703 7.049 -11.405 1.00 64.44 84 THR A CA 1
ATOM 602 C C . THR A 1 84 ? 9.399 8.123 -10.374 1.00 64.44 84 THR A C 1
ATOM 604 O O . THR A 1 84 ? 10.181 9.050 -10.191 1.00 64.44 84 THR A O 1
ATOM 607 N N . GLN A 1 85 ? 8.291 7.964 -9.653 1.00 61.16 85 GLN A N 1
ATOM 608 C CA . GLN A 1 85 ? 8.020 8.702 -8.431 1.00 61.16 85 GLN A CA 1
ATOM 609 C C . GLN A 1 85 ? 8.731 8.001 -7.282 1.00 61.16 85 GLN A C 1
ATOM 611 O O . GLN A 1 85 ? 8.102 7.418 -6.403 1.00 61.16 85 GLN A O 1
ATOM 616 N N . GLN A 1 86 ? 10.060 8.054 -7.286 1.00 47.47 86 GLN A N 1
ATOM 617 C CA . GLN A 1 86 ? 10.789 7.886 -6.041 1.00 47.47 86 GLN A CA 1
ATOM 618 C C . GLN A 1 86 ? 10.178 8.926 -5.083 1.00 47.47 86 GLN A C 1
ATOM 620 O O . GLN A 1 86 ? 10.234 10.117 -5.400 1.00 47.47 86 GLN A O 1
ATOM 625 N N . PRO A 1 87 ? 9.491 8.537 -3.990 1.00 48.16 87 PRO A N 1
ATOM 626 C CA . PRO A 1 87 ? 9.070 9.528 -3.021 1.00 48.16 87 PRO A CA 1
ATOM 627 C C . PRO A 1 87 ? 10.370 10.139 -2.533 1.00 48.16 87 PRO A C 1
ATOM 629 O O . PRO A 1 87 ? 11.221 9.408 -2.023 1.00 48.16 87 PRO A O 1
ATOM 632 N N . ASP A 1 88 ? 10.554 11.432 -2.777 1.00 40.22 88 ASP A N 1
ATOM 633 C CA . ASP A 1 88 ? 11.707 12.173 -2.300 1.00 40.22 88 ASP A CA 1
ATOM 634 C C . ASP A 1 88 ? 11.830 11.887 -0.796 1.00 40.22 88 ASP A C 1
ATOM 636 O O . ASP A 1 88 ? 11.081 12.397 0.037 1.00 40.22 88 ASP A O 1
ATOM 640 N N . GLN A 1 89 ? 12.744 10.983 -0.441 1.00 45.94 89 GLN A N 1
ATOM 641 C CA . GLN A 1 89 ? 13.228 10.826 0.924 1.00 45.94 89 GLN A CA 1
ATOM 642 C C . GLN A 1 89 ? 14.247 11.936 1.235 1.00 45.94 89 GLN A C 1
ATOM 644 O O . GLN A 1 89 ? 14.890 11.914 2.282 1.00 45.94 89 GLN A O 1
ATOM 649 N N . GLY A 1 90 ? 14.386 12.931 0.349 1.00 43.06 90 GLY A N 1
ATOM 650 C CA . GLY A 1 90 ? 14.923 14.240 0.672 1.00 43.06 90 GLY A CA 1
ATOM 651 C C . GLY A 1 90 ? 13.941 14.956 1.589 1.00 43.06 90 GLY A C 1
ATOM 652 O O . GLY A 1 90 ? 12.856 15.353 1.172 1.00 43.06 90 GLY A O 1
ATOM 653 N N . GLY A 1 91 ? 14.299 15.072 2.868 1.00 43.00 91 GLY A N 1
ATOM 654 C CA . GLY A 1 91 ? 13.497 15.779 3.858 1.00 43.00 91 GLY A CA 1
ATOM 655 C C . GLY A 1 91 ? 13.026 17.131 3.328 1.00 43.00 91 GLY A C 1
ATOM 656 O O . GLY A 1 91 ? 13.804 17.850 2.706 1.00 43.00 91 GLY A O 1
ATOM 657 N N . TRP A 1 92 ? 11.757 17.455 3.594 1.00 44.16 92 TRP A N 1
ATOM 658 C CA . TRP A 1 92 ? 11.179 18.775 3.348 1.00 44.16 92 TRP A CA 1
ATOM 659 C C . TRP A 1 92 ? 12.206 19.844 3.694 1.00 44.16 92 TRP A C 1
ATOM 661 O O . TRP A 1 92 ? 12.553 20.020 4.870 1.00 44.16 92 TRP A O 1
ATOM 671 N N . THR A 1 93 ? 12.730 20.539 2.688 1.00 58.41 93 THR A N 1
ATOM 672 C CA . THR A 1 93 ? 13.690 21.586 2.988 1.00 58.41 93 THR A CA 1
ATOM 673 C C . THR A 1 93 ? 12.936 22.698 3.720 1.00 58.41 93 THR A C 1
ATOM 675 O O . THR A 1 93 ? 11.759 22.967 3.466 1.00 58.41 93 THR A O 1
ATOM 678 N N . MET A 1 94 ? 13.594 23.365 4.672 1.00 52.88 94 MET A N 1
ATOM 679 C CA . MET A 1 94 ? 13.019 24.518 5.389 1.00 52.88 94 MET A CA 1
ATOM 680 C C . MET A 1 94 ? 12.454 25.583 4.432 1.00 52.88 94 MET A C 1
ATOM 682 O O . MET A 1 94 ? 11.567 26.348 4.812 1.00 52.88 94 MET A O 1
ATOM 686 N N . LYS A 1 95 ? 12.963 25.626 3.195 1.00 63.44 95 LYS A N 1
ATOM 687 C CA . LYS A 1 95 ? 12.522 26.533 2.142 1.00 63.44 95 LYS A CA 1
ATOM 688 C C . LYS A 1 95 ? 11.142 26.150 1.597 1.00 63.44 95 LYS A C 1
ATOM 690 O O . LYS A 1 95 ? 10.276 27.018 1.567 1.00 63.44 95 LYS A O 1
ATOM 695 N N . ASP A 1 96 ? 10.900 24.869 1.319 1.00 68.38 96 ASP A N 1
ATOM 696 C CA . ASP A 1 96 ? 9.597 24.372 0.844 1.00 68.38 96 ASP A CA 1
ATOM 697 C C . ASP A 1 96 ? 8.514 24.556 1.915 1.00 68.38 96 ASP A C 1
ATOM 699 O O . ASP A 1 96 ? 7.401 25.003 1.638 1.00 68.38 96 ASP A O 1
ATOM 703 N N . ARG A 1 97 ? 8.875 24.327 3.187 1.00 64.12 97 ARG A N 1
ATOM 704 C CA . ARG A 1 97 ? 7.980 24.578 4.328 1.00 64.12 97 ARG A CA 1
ATOM 705 C C . ARG A 1 97 ? 7.635 26.061 4.469 1.00 64.12 97 ARG A C 1
ATOM 707 O O . ARG A 1 97 ? 6.506 26.401 4.820 1.00 64.12 97 ARG A O 1
ATOM 714 N N . ARG A 1 98 ? 8.596 26.954 4.220 1.00 73.50 98 ARG A N 1
ATOM 715 C CA . ARG A 1 98 ? 8.384 28.404 4.286 1.00 73.50 98 ARG A CA 1
ATOM 716 C C . ARG A 1 98 ? 7.518 28.897 3.131 1.00 73.50 98 ARG A C 1
ATOM 718 O O . ARG A 1 98 ? 6.591 29.657 3.391 1.00 73.50 98 ARG A O 1
ATOM 725 N N . GLU A 1 99 ? 7.763 28.430 1.911 1.00 76.38 99 GLU A N 1
ATOM 726 C CA . GLU A 1 99 ? 6.939 28.762 0.743 1.00 76.38 99 GLU A CA 1
ATOM 727 C C . GLU A 1 99 ? 5.503 28.251 0.910 1.00 76.38 99 GLU A C 1
ATOM 729 O O . GLU A 1 99 ? 4.555 28.995 0.663 1.00 76.38 99 GLU A O 1
ATOM 734 N N . GLN A 1 100 ? 5.310 27.042 1.446 1.00 72.50 100 GLN A N 1
ATOM 735 C CA . GLN A 1 100 ? 3.976 26.508 1.723 1.00 72.50 100 GLN A CA 1
ATOM 736 C C . GLN A 1 100 ? 3.251 27.284 2.837 1.00 72.50 100 GLN A C 1
ATOM 738 O O . GLN A 1 100 ? 2.058 27.573 2.721 1.00 72.50 100 GLN A O 1
ATOM 743 N N . LEU A 1 101 ? 3.961 27.692 3.897 1.00 76.06 101 LEU A N 1
ATOM 744 C CA . LEU A 1 101 ? 3.400 28.543 4.953 1.00 76.06 101 LEU A CA 1
ATOM 745 C C . LEU A 1 101 ? 3.079 29.958 4.455 1.00 76.06 101 LEU A C 1
ATOM 747 O O . LEU A 1 101 ? 2.082 30.541 4.883 1.00 76.06 101 LEU A O 1
ATOM 751 N N . GLU A 1 102 ? 3.886 30.522 3.558 1.00 81.06 102 GLU A N 1
ATOM 752 C CA . GLU A 1 102 ? 3.620 31.816 2.923 1.00 81.06 102 GLU A CA 1
ATOM 753 C C . GLU A 1 102 ? 2.433 31.723 1.951 1.00 81.06 102 GLU A C 1
ATOM 755 O O . GLU A 1 102 ? 1.543 32.577 2.001 1.00 81.06 102 GLU A O 1
ATOM 760 N N . ALA A 1 103 ? 2.317 30.642 1.174 1.00 79.38 103 ALA A N 1
ATOM 761 C CA . ALA A 1 103 ? 1.152 30.365 0.336 1.00 79.38 103 ALA A CA 1
ATOM 762 C C . ALA A 1 103 ? -0.129 30.216 1.175 1.00 79.38 103 ALA A C 1
ATOM 764 O O . ALA A 1 103 ? -1.148 30.839 0.870 1.00 79.38 103 ALA A O 1
ATOM 765 N N . MET A 1 104 ? -0.071 29.484 2.295 1.00 66.31 104 MET A N 1
ATOM 766 C CA . MET A 1 104 ? -1.194 29.367 3.231 1.00 66.31 104 MET A CA 1
ATOM 767 C C . MET A 1 104 ? -1.548 30.707 3.880 1.00 66.31 104 MET A C 1
ATOM 769 O O . MET A 1 104 ? -2.723 31.065 3.937 1.00 66.31 104 MET A O 1
ATOM 773 N N . ARG A 1 105 ? -0.561 31.492 4.336 1.00 79.25 105 ARG A N 1
ATOM 774 C CA . ARG A 1 105 ? -0.806 32.836 4.893 1.00 79.25 105 ARG A CA 1
ATOM 775 C C . ARG A 1 105 ? -1.484 33.747 3.877 1.00 79.25 105 ARG A C 1
ATOM 777 O O . ARG A 1 105 ? -2.394 34.483 4.248 1.00 79.25 105 ARG A O 1
ATOM 784 N N . THR A 1 106 ? -1.074 33.682 2.616 1.00 77.75 106 THR A N 1
ATOM 785 C CA . THR A 1 106 ? -1.668 34.476 1.534 1.00 77.75 106 THR A CA 1
ATOM 786 C C . THR A 1 106 ? -3.098 34.018 1.245 1.00 77.75 106 THR A C 1
ATOM 788 O O . THR A 1 106 ? -4.004 34.846 1.156 1.00 77.75 106 THR A O 1
ATOM 791 N N . HIS A 1 107 ? -3.337 32.702 1.226 1.00 75.56 107 HIS A N 1
ATOM 792 C CA . HIS A 1 107 ? -4.671 32.124 1.074 1.00 75.56 107 HIS A CA 1
ATOM 793 C C . HIS A 1 107 ? -5.624 32.560 2.200 1.00 75.56 107 HIS A C 1
ATOM 795 O O . HIS A 1 107 ? -6.729 33.032 1.933 1.00 75.56 107 HIS A O 1
ATOM 801 N N . TYR A 1 108 ? -5.190 32.498 3.462 1.00 67.44 108 TYR A N 1
ATOM 802 C CA . TYR A 1 108 ? -6.013 32.925 4.598 1.00 67.44 108 TYR A CA 1
ATOM 803 C C . TYR A 1 108 ? -6.221 34.440 4.665 1.00 67.44 108 TYR A C 1
ATOM 805 O O . TYR A 1 108 ? -7.322 34.874 4.998 1.00 67.44 108 TYR A O 1
ATOM 813 N N . ARG A 1 109 ? -5.212 35.250 4.314 1.00 73.62 109 ARG A N 1
ATOM 814 C CA . ARG A 1 109 ? -5.374 36.711 4.196 1.00 73.62 109 ARG A CA 1
ATOM 815 C C . ARG A 1 109 ? -6.431 37.061 3.155 1.00 73.62 109 ARG A C 1
ATOM 817 O O . ARG A 1 109 ? -7.367 37.782 3.477 1.00 73.62 109 ARG A O 1
ATOM 824 N N . SER A 1 110 ? -6.368 36.436 1.977 1.00 72.00 110 SER A N 1
ATOM 825 C CA . SER A 1 110 ? -7.357 36.660 0.916 1.00 72.00 110 SER A CA 1
ATOM 826 C C . SER A 1 110 ? -8.792 36.321 1.343 1.00 72.00 110 SER A C 1
ATOM 828 O O . SER A 1 110 ? -9.726 37.002 0.935 1.00 72.00 110 SER A O 1
ATOM 830 N N . ARG A 1 111 ? -8.985 35.320 2.217 1.00 61.94 111 ARG A N 1
ATOM 831 C CA . ARG A 1 111 ? -10.308 34.970 2.764 1.00 61.94 111 ARG A CA 1
ATOM 832 C C . ARG A 1 111 ? -10.764 35.888 3.903 1.00 61.94 111 ARG A C 1
ATOM 834 O O . ARG A 1 111 ? -11.962 36.124 4.030 1.00 61.94 111 ARG A O 1
ATOM 841 N N . ARG A 1 112 ? -9.841 36.423 4.712 1.00 58.81 112 ARG A N 1
ATOM 842 C CA . ARG A 1 112 ? -10.154 37.373 5.797 1.00 58.81 112 ARG A CA 1
ATOM 843 C C . ARG A 1 112 ? -10.514 38.765 5.283 1.00 58.81 112 ARG A C 1
ATOM 845 O O . ARG A 1 112 ? -11.444 39.370 5.805 1.00 58.81 112 ARG A O 1
ATOM 852 N N . ASP A 1 113 ? -9.844 39.247 4.239 1.00 56.75 113 ASP A N 1
ATOM 853 C CA . ASP A 1 113 ? -10.136 40.566 3.656 1.00 56.75 113 ASP A CA 1
ATOM 854 C C . ASP A 1 113 ? -11.531 40.622 3.008 1.00 56.75 113 ASP A C 1
ATOM 856 O O . ASP A 1 113 ? -12.171 41.673 2.982 1.00 56.75 113 ASP A O 1
ATOM 860 N N . VAL A 1 114 ? -12.056 39.475 2.557 1.00 56.94 114 VAL A N 1
ATOM 861 C CA . VAL A 1 114 ? -13.443 39.350 2.076 1.00 56.94 114 VAL A CA 1
ATOM 862 C C . VAL A 1 114 ? -14.455 39.426 3.230 1.00 56.94 114 VAL A C 1
ATOM 864 O O . VAL A 1 114 ? -15.545 39.956 3.036 1.00 56.94 114 VAL A O 1
ATOM 867 N N . GLN A 1 115 ? -14.100 38.978 4.440 1.00 52.91 115 GLN A N 1
ATOM 868 C CA . GLN A 1 115 ? -14.978 39.053 5.619 1.00 52.91 115 GLN A CA 1
ATOM 869 C C . GLN A 1 115 ? -14.990 40.435 6.296 1.00 52.91 115 GLN A C 1
ATOM 871 O O . GLN A 1 115 ? -15.979 40.782 6.934 1.00 52.91 115 GLN A O 1
ATOM 876 N N . HIS A 1 116 ? -13.950 41.260 6.129 1.00 50.31 116 HIS A N 1
ATOM 877 C CA . HIS A 1 116 ? -13.902 42.612 6.710 1.00 50.31 116 HIS A CA 1
ATOM 878 C C . HIS A 1 116 ? -14.689 43.683 5.930 1.00 50.31 116 HIS A C 1
ATOM 880 O O . HIS A 1 116 ? -14.781 44.821 6.386 1.00 50.31 116 HIS A O 1
ATOM 886 N N . LYS A 1 117 ? -15.318 43.341 4.798 1.00 49.25 117 LYS A N 1
ATOM 887 C CA . LYS A 1 117 ? -16.312 44.197 4.127 1.00 49.25 117 LYS A CA 1
ATOM 888 C C . LYS A 1 117 ? -17.738 43.858 4.585 1.00 49.25 117 LYS A C 1
ATOM 890 O O . LYS A 1 117 ? -18.593 43.539 3.767 1.00 49.25 117 LYS A O 1
ATOM 895 N N . MET A 1 118 ? -18.010 43.948 5.886 1.00 37.84 118 MET A N 1
ATOM 896 C CA . MET A 1 118 ? -19.379 44.174 6.367 1.00 37.84 118 MET A CA 1
ATOM 897 C C . MET A 1 118 ? -19.531 45.666 6.692 1.00 37.84 118 MET A C 1
ATOM 899 O O . MET A 1 118 ? -18.660 46.216 7.369 1.00 37.84 118 MET A O 1
ATOM 903 N N . PRO A 1 119 ? -20.576 46.353 6.195 1.00 45.03 119 PRO A N 1
ATOM 904 C CA . PRO A 1 119 ? -20.823 47.740 6.563 1.00 45.03 119 PRO A CA 1
ATOM 905 C C . PRO A 1 119 ? -21.120 47.810 8.065 1.00 45.03 119 PRO A C 1
ATOM 907 O O . PRO A 1 119 ? -21.908 47.020 8.583 1.00 45.03 119 PRO A O 1
ATOM 910 N N . ALA A 1 120 ? -20.453 48.734 8.756 1.00 43.12 120 ALA A N 1
ATOM 911 C CA . ALA A 1 120 ? -20.663 48.986 10.174 1.00 43.12 120 ALA A CA 1
ATOM 912 C C . ALA A 1 120 ? -22.138 49.339 10.422 1.00 43.12 120 ALA A C 1
ATOM 914 O O . ALA A 1 120 ? -22.637 50.333 9.893 1.00 43.12 120 ALA A O 1
ATOM 915 N N . LEU A 1 121 ? -22.827 48.517 11.215 1.00 45.94 121 LEU A N 1
ATOM 916 C CA . LEU A 1 121 ? -24.095 48.898 11.823 1.00 45.94 121 LEU A CA 1
ATOM 917 C C . LEU A 1 121 ? -23.769 49.928 12.905 1.00 45.94 121 LEU A C 1
ATOM 919 O O . LEU A 1 121 ? -23.003 49.654 13.824 1.00 45.94 121 LEU A O 1
ATOM 923 N N . SER A 1 122 ? -24.283 51.137 12.713 1.00 38.44 122 SER A N 1
ATOM 924 C CA . SER A 1 122 ? -24.111 52.279 13.600 1.00 38.44 122 SER A CA 1
ATOM 925 C C . SER A 1 122 ? -24.714 52.012 14.975 1.00 38.44 122 SER A C 1
ATOM 927 O O . SER A 1 122 ? -25.889 51.663 15.077 1.00 38.44 122 SER A O 1
ATOM 929 N N . ASP A 1 123 ? -23.918 52.263 16.012 1.00 43.47 123 ASP A N 1
ATOM 930 C CA . ASP A 1 123 ? -24.355 52.351 17.399 1.00 43.47 123 ASP A CA 1
ATOM 931 C C . ASP A 1 123 ? -25.396 53.462 17.551 1.00 43.47 123 ASP A C 1
ATOM 933 O O . ASP A 1 123 ? -25.126 54.641 17.304 1.00 43.47 123 ASP A O 1
ATOM 937 N N . THR A 1 124 ? -26.605 53.110 17.971 1.00 39.44 124 THR A N 1
ATOM 938 C CA . THR A 1 124 ? -27.543 54.082 18.528 1.00 39.44 124 THR A CA 1
ATOM 939 C C . THR A 1 124 ? -28.323 53.420 19.665 1.00 39.44 124 THR A C 1
ATOM 941 O O . THR A 1 124 ? -28.969 52.397 19.481 1.00 39.44 124 THR A O 1
ATOM 944 N N . GLU A 1 125 ? -28.230 54.067 20.833 1.00 37.34 125 GLU A N 1
ATOM 945 C CA . GLU A 1 125 ? -29.201 54.052 21.941 1.00 37.34 125 GLU A CA 1
ATOM 946 C C . GLU A 1 125 ? -29.081 52.960 23.025 1.00 37.34 125 GLU A C 1
ATOM 948 O O . GLU A 1 125 ? -29.860 52.025 23.152 1.00 37.34 125 GLU A O 1
ATOM 953 N N . ARG A 1 126 ? -28.096 53.184 23.905 1.00 39.44 126 ARG A N 1
ATOM 954 C CA . ARG A 1 126 ? -28.242 53.326 25.371 1.00 39.44 126 ARG A CA 1
ATOM 955 C C . ARG 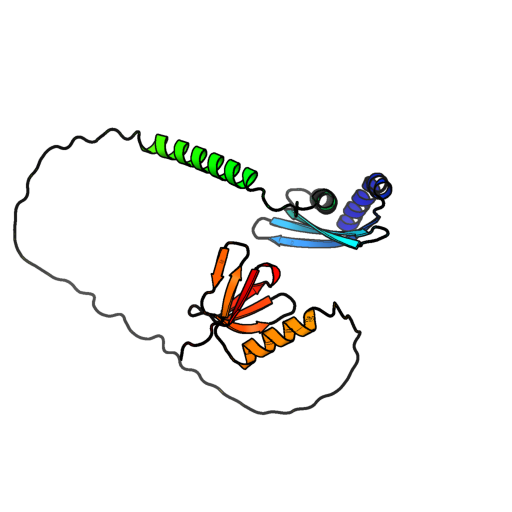A 1 126 ? -29.676 53.153 25.924 1.00 39.44 126 ARG A C 1
ATOM 957 O O . ARG A 1 126 ? -30.510 54.009 25.642 1.00 39.44 126 ARG A O 1
ATOM 964 N N . SER A 1 127 ? -29.891 52.184 26.828 1.00 34.03 127 SER A N 1
ATOM 965 C CA . SER A 1 127 ? -30.557 52.327 28.152 1.00 34.03 127 SER A CA 1
ATOM 966 C C . SER A 1 127 ? -30.762 50.962 28.840 1.00 34.03 127 SER A C 1
ATOM 968 O O . SER A 1 127 ? -31.412 50.085 28.284 1.00 34.03 127 SER A O 1
ATOM 970 N N . GLU A 1 128 ? -30.260 50.801 30.068 1.00 38.97 128 GLU A N 1
ATOM 971 C CA . GLU A 1 128 ? -30.878 49.916 31.080 1.00 38.97 128 GLU A CA 1
ATOM 972 C C . GLU A 1 128 ? -32.063 50.674 31.722 1.00 38.97 128 GLU A C 1
ATOM 974 O O . GLU A 1 128 ? -32.019 51.913 31.730 1.00 38.97 128 GLU A O 1
ATOM 979 N N . PRO A 1 129 ? -33.118 50.006 32.249 1.00 40.59 129 PRO A N 1
ATOM 980 C CA . PRO A 1 129 ? -33.083 49.572 33.660 1.00 40.59 129 PRO A CA 1
ATOM 981 C C . PRO A 1 129 ? -33.912 48.304 34.041 1.00 40.59 129 PRO A C 1
ATOM 983 O O . PRO A 1 129 ? -34.968 48.035 33.487 1.00 40.59 129 PRO A O 1
ATOM 986 N N . ALA A 1 130 ? -33.405 47.573 35.045 1.00 32.56 130 ALA A N 1
ATOM 987 C CA . ALA A 1 130 ? -34.023 47.176 36.331 1.00 32.56 130 ALA A CA 1
ATOM 988 C C . ALA A 1 130 ? -35.385 46.405 36.465 1.00 32.56 130 ALA A C 1
ATOM 990 O O . ALA A 1 130 ? -36.443 46.919 36.127 1.00 32.56 130 ALA A O 1
ATOM 991 N N . VAL A 1 131 ? -35.278 45.272 37.196 1.00 34.06 131 VAL A N 1
ATOM 992 C CA . VAL A 1 131 ? -36.148 44.572 38.198 1.00 34.06 131 VAL A CA 1
ATOM 993 C C . VAL A 1 131 ? -37.491 43.856 37.891 1.00 34.06 131 VAL A C 1
ATOM 995 O O . VAL A 1 131 ? -38.425 44.425 37.344 1.00 34.06 131 VAL A O 1
ATOM 998 N N . ASP A 1 132 ? -37.533 42.638 38.464 1.00 34.38 132 ASP A N 1
ATOM 999 C CA . ASP A 1 132 ? -38.566 41.903 39.234 1.00 34.38 132 ASP A CA 1
ATOM 1000 C C . ASP A 1 132 ? -39.726 41.071 38.627 1.00 34.38 132 ASP A C 1
ATOM 1002 O O . ASP A 1 132 ? -40.598 41.548 37.912 1.00 34.38 132 ASP A O 1
ATOM 1006 N N . GLU A 1 133 ? -39.686 39.805 39.080 1.00 37.44 133 GLU A N 1
ATOM 1007 C CA . GLU A 1 133 ? -40.723 38.884 39.583 1.00 37.44 133 GLU A CA 1
ATOM 1008 C C . GLU A 1 133 ? -41.880 38.319 38.719 1.00 37.44 133 GLU A C 1
ATOM 1010 O O . GLU A 1 133 ? -42.715 39.010 38.151 1.00 37.44 133 GLU A O 1
ATOM 1015 N N . GLU A 1 134 ? -41.962 36.980 38.835 1.00 34.94 134 GLU A N 1
ATOM 1016 C CA . GLU A 1 134 ? -43.150 36.136 39.061 1.00 34.94 134 GLU A CA 1
ATOM 1017 C C . GLU A 1 134 ? -43.790 35.285 37.932 1.00 34.94 134 GLU A C 1
ATOM 1019 O O . GLU A 1 134 ? -44.269 35.764 36.911 1.00 34.94 134 GLU A O 1
ATOM 1024 N N .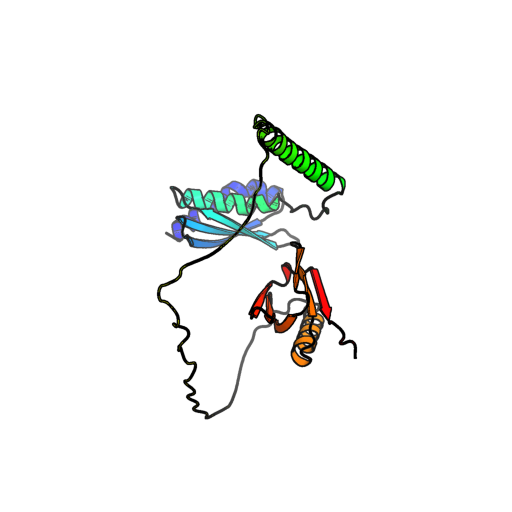 GLN A 1 135 ? -43.893 33.985 38.280 1.00 33.09 135 GLN A N 1
ATOM 1025 C CA . GLN A 1 135 ? -44.887 32.950 37.917 1.00 33.09 135 GLN A CA 1
ATOM 1026 C C . GLN A 1 135 ? -44.572 31.849 36.861 1.00 33.09 135 GLN A C 1
ATOM 1028 O O . GLN A 1 135 ? -44.825 31.948 35.667 1.00 33.09 135 GLN A O 1
ATOM 1033 N N . VAL A 1 136 ? -44.073 30.742 37.442 1.00 38.19 136 VAL A N 1
ATOM 1034 C CA . VAL A 1 136 ? -44.188 29.266 37.222 1.00 38.19 136 VAL A CA 1
ATOM 1035 C C . VAL A 1 136 ? -45.644 28.819 36.875 1.00 38.19 136 VAL A C 1
ATOM 1037 O O . VAL A 1 136 ? -46.521 29.622 37.200 1.00 38.19 136 VAL A O 1
ATOM 1040 N N . PRO A 1 137 ? -46.013 27.603 36.353 1.00 43.75 137 PRO A N 1
ATOM 1041 C CA . PRO A 1 137 ? -45.318 26.288 36.224 1.00 43.75 137 PRO A CA 1
ATOM 1042 C C . PRO A 1 137 ? -45.417 25.603 34.832 1.00 43.75 137 PRO A C 1
ATOM 1044 O O . PRO A 1 137 ? -46.165 26.062 33.981 1.00 43.75 137 PRO A O 1
ATOM 1047 N N . ASP A 1 138 ? -44.713 24.481 34.602 1.00 33.66 138 ASP A N 1
ATOM 1048 C CA . ASP A 1 138 ? -45.342 23.147 34.415 1.00 33.66 138 ASP A CA 1
ATOM 1049 C C . ASP A 1 138 ? -44.326 22.033 34.055 1.00 33.66 138 ASP A C 1
ATOM 1051 O O . ASP A 1 138 ? -43.260 22.266 33.490 1.00 33.66 138 ASP A O 1
ATOM 1055 N N . ASP A 1 139 ? -44.711 20.834 34.475 1.00 32.44 139 ASP A N 1
ATOM 1056 C CA . ASP A 1 139 ? -44.108 19.507 34.580 1.00 32.44 139 ASP A CA 1
ATOM 1057 C C . ASP A 1 139 ? -43.014 19.019 33.613 1.00 32.44 139 ASP A C 1
ATOM 1059 O O . ASP A 1 139 ? -43.061 19.176 32.394 1.00 32.44 139 ASP A O 1
ATOM 1063 N N . GLY A 1 140 ? -42.099 18.211 34.174 1.00 33.91 140 GLY A N 1
ATOM 1064 C CA . GLY A 1 140 ? -41.272 17.304 33.370 1.00 33.91 140 GLY A CA 1
ATOM 1065 C C . GLY A 1 140 ? -40.052 16.660 34.033 1.00 33.91 140 GLY A C 1
ATOM 1066 O O . GLY A 1 140 ? -39.091 16.336 33.337 1.00 33.91 140 GLY A O 1
ATOM 1067 N N . ALA A 1 141 ? -40.038 16.473 35.354 1.00 30.41 141 ALA A N 1
ATOM 1068 C CA . ALA A 1 141 ? -39.009 15.668 36.005 1.00 30.41 141 ALA A CA 1
ATOM 1069 C C . ALA A 1 141 ? -39.133 14.174 35.630 1.00 30.41 141 ALA A C 1
ATOM 1071 O O . ALA A 1 141 ? -40.227 13.632 35.510 1.00 30.41 141 ALA A O 1
ATOM 1072 N N . ALA A 1 142 ? -37.975 13.509 35.568 1.00 36.22 142 ALA A N 1
ATOM 1073 C CA . ALA A 1 142 ? -37.771 12.057 35.624 1.00 36.22 142 ALA A CA 1
ATOM 1074 C C . ALA A 1 142 ? -37.992 11.226 34.344 1.00 36.22 142 ALA A C 1
ATOM 1076 O O . ALA A 1 142 ? -39.025 10.589 34.167 1.00 36.22 142 ALA A O 1
ATOM 1077 N N . ARG A 1 143 ? -36.909 11.035 33.570 1.00 35.78 143 ARG A N 1
ATOM 1078 C CA . ARG A 1 143 ? -36.537 9.714 33.012 1.00 35.78 143 ARG A CA 1
ATOM 1079 C C . ARG A 1 143 ? -35.015 9.498 33.010 1.00 35.78 143 ARG A C 1
ATOM 1081 O O . ARG A 1 143 ? -34.392 9.305 31.976 1.00 35.78 143 ARG A O 1
ATOM 1088 N N . LEU A 1 144 ? -34.430 9.483 34.208 1.00 40.25 144 LEU A N 1
ATOM 1089 C CA . LEU A 1 144 ? -33.277 8.634 34.520 1.00 40.25 144 LEU A CA 1
ATOM 1090 C C . LEU A 1 144 ? -33.833 7.343 35.120 1.00 40.25 144 LEU A C 1
ATOM 1092 O O . LEU A 1 144 ? -34.262 7.354 36.269 1.00 40.25 144 LEU A O 1
ATOM 1096 N N . ALA A 1 145 ? -33.867 6.257 34.347 1.00 37.19 145 ALA A N 1
ATOM 1097 C CA . ALA A 1 145 ? -34.009 4.905 34.880 1.00 37.19 145 ALA A CA 1
ATOM 1098 C C . ALA A 1 145 ? -33.856 3.838 33.781 1.00 37.19 145 ALA A C 1
ATOM 1100 O O . ALA A 1 145 ? -34.731 3.671 32.939 1.00 37.19 145 ALA A O 1
ATOM 1101 N N . GLN A 1 146 ? -32.794 3.039 33.931 1.00 41.72 146 GLN A N 1
ATOM 1102 C CA . GLN A 1 146 ? -32.791 1.583 33.732 1.00 41.72 146 GLN A CA 1
ATOM 1103 C C . GLN A 1 146 ? -32.620 1.040 32.301 1.00 41.72 146 GLN A C 1
ATOM 1105 O O . GLN A 1 146 ? -33.557 0.537 31.690 1.00 41.72 146 GLN A O 1
ATOM 1110 N N . ILE A 1 147 ? -31.363 0.933 31.859 1.00 40.66 147 ILE A N 1
ATOM 1111 C CA . ILE A 1 147 ? -30.913 -0.284 31.164 1.00 40.66 147 ILE A CA 1
ATOM 1112 C C . ILE A 1 147 ? -29.785 -0.879 32.010 1.00 40.66 147 ILE A C 1
ATOM 1114 O O . ILE A 1 147 ? -28.749 -0.260 32.233 1.00 40.66 147 ILE A O 1
ATOM 1118 N N . ARG A 1 148 ? -30.074 -2.040 32.592 1.00 43.00 148 ARG A N 1
ATOM 1119 C CA . ARG A 1 148 ? -29.297 -2.731 33.625 1.00 43.00 148 ARG A CA 1
ATOM 1120 C C . ARG A 1 148 ? -28.265 -3.665 32.961 1.00 43.00 148 ARG A C 1
ATOM 1122 O O . ARG A 1 148 ? -28.654 -4.368 32.028 1.00 43.00 148 ARG A O 1
ATOM 1129 N N . PRO A 1 149 ? -27.010 -3.736 33.434 1.00 55.09 149 PRO A N 1
ATOM 1130 C CA . PRO A 1 149 ? -26.009 -4.664 32.921 1.00 55.09 149 PRO A CA 1
ATOM 1131 C C . PRO A 1 149 ? -25.974 -5.926 33.792 1.00 55.09 149 PRO A C 1
ATOM 1133 O O . PRO A 1 149 ? -25.338 -5.924 34.831 1.00 55.09 149 PRO A O 1
ATOM 1136 N N . GLU A 1 150 ? -26.655 -7.005 33.407 1.00 41.31 150 GLU A N 1
ATOM 1137 C CA . GLU A 1 150 ? -26.514 -8.305 34.086 1.00 41.31 150 GLU A CA 1
ATOM 1138 C C . GLU A 1 150 ? -26.851 -9.456 33.118 1.00 41.31 150 GLU A C 1
ATOM 1140 O O . GLU A 1 150 ? -28.023 -9.762 32.886 1.00 41.31 150 GLU A O 1
ATOM 1145 N N . ARG A 1 151 ? -25.833 -10.147 32.586 1.00 36.03 151 ARG A N 1
ATOM 1146 C CA . ARG A 1 151 ? -25.907 -11.609 32.429 1.00 36.03 151 ARG A CA 1
ATOM 1147 C C . ARG A 1 151 ? -24.511 -12.242 32.475 1.00 36.03 151 ARG A C 1
ATOM 1149 O O . ARG A 1 151 ? -23.804 -12.222 31.469 1.00 36.03 151 ARG A O 1
ATOM 1156 N N . PRO A 1 152 ? -24.129 -12.852 33.607 1.00 43.56 152 PRO A N 1
ATOM 1157 C CA . PRO A 1 152 ? -23.042 -13.811 33.671 1.00 43.56 152 PRO A CA 1
ATOM 1158 C C . PRO A 1 152 ? -23.587 -15.204 33.323 1.00 43.56 152 PRO A C 1
ATOM 1160 O O . PRO A 1 152 ? -24.613 -15.637 33.846 1.00 43.56 152 PRO A O 1
ATOM 1163 N N . ALA A 1 153 ? -22.900 -15.926 32.446 1.00 38.38 153 ALA A N 1
ATOM 1164 C CA . ALA A 1 153 ? -23.055 -17.370 32.317 1.00 38.38 153 ALA A CA 1
ATOM 1165 C C . ALA A 1 153 ? -21.677 -17.957 32.018 1.00 38.38 153 ALA A C 1
ATOM 1167 O O . ALA A 1 153 ? -21.218 -17.973 30.879 1.00 38.38 153 ALA A O 1
ATOM 1168 N N . GLY A 1 154 ? -20.998 -18.378 33.082 1.00 33.09 154 GLY A N 1
ATOM 1169 C CA . GLY A 1 154 ? -19.847 -19.254 32.976 1.00 33.09 154 GLY A CA 1
ATOM 1170 C C . GLY A 1 154 ? -20.285 -20.681 32.655 1.00 33.09 154 GLY A C 1
ATOM 1171 O O . GLY A 1 154 ? -21.305 -21.156 33.150 1.00 33.09 154 GLY A O 1
ATOM 1172 N N . ALA A 1 155 ? -19.465 -21.370 31.871 1.00 32.78 155 ALA A N 1
ATOM 1173 C CA . ALA A 1 155 ? -19.244 -22.802 31.993 1.00 32.78 155 ALA A CA 1
ATOM 1174 C C . ALA A 1 155 ? -17.791 -23.070 31.585 1.00 32.78 155 ALA A C 1
ATOM 1176 O O . ALA A 1 155 ? -17.392 -22.852 30.443 1.00 32.78 155 ALA A O 1
ATOM 1177 N N . ALA A 1 156 ? -17.004 -23.456 32.584 1.00 32.16 156 ALA A N 1
ATOM 1178 C CA . ALA A 1 156 ? -15.636 -23.932 32.486 1.00 32.16 156 ALA A CA 1
ATOM 1179 C C . ALA A 1 156 ? -15.581 -25.404 32.029 1.00 32.16 156 ALA A C 1
ATOM 1181 O O . ALA A 1 156 ? -16.573 -26.123 32.143 1.00 32.16 156 ALA A O 1
ATOM 1182 N N . GLY A 1 157 ? -14.387 -25.841 31.608 1.00 28.42 157 GLY A N 1
ATOM 1183 C CA . GLY A 1 157 ? -13.978 -27.247 31.444 1.00 28.42 157 GLY A CA 1
ATOM 1184 C C . GLY A 1 157 ? -13.449 -27.537 30.034 1.00 28.42 157 GLY A C 1
ATOM 1185 O O . GLY A 1 157 ? -14.233 -27.803 29.134 1.00 28.42 157 GLY A O 1
ATOM 1186 N N . GLU A 1 158 ? -12.184 -27.243 29.715 1.00 33.97 158 GLU A N 1
ATOM 1187 C CA . GLU A 1 158 ? -10.974 -28.070 29.946 1.00 33.97 158 GLU A CA 1
ATOM 1188 C C . GLU A 1 158 ? -10.899 -29.388 29.147 1.00 33.97 158 GLU A C 1
ATOM 1190 O O . GLU A 1 158 ? -11.641 -30.323 29.423 1.00 33.97 158 GLU A O 1
ATOM 1195 N N . ALA A 1 159 ? -9.930 -29.457 28.218 1.00 33.19 159 ALA A N 1
ATOM 1196 C CA . ALA A 1 159 ? -8.993 -30.571 27.938 1.00 33.19 159 ALA A CA 1
ATOM 1197 C C . ALA A 1 159 ? -8.291 -30.280 26.583 1.00 33.19 159 ALA A C 1
ATOM 1199 O O . ALA A 1 159 ? -8.935 -30.319 25.543 1.00 33.19 159 ALA A O 1
ATOM 1200 N N . ARG A 1 160 ? -7.094 -29.679 26.522 1.00 33.53 160 ARG A N 1
ATOM 1201 C CA . ARG A 1 160 ? -5.718 -30.202 26.712 1.00 33.53 160 ARG A CA 1
ATOM 1202 C C . ARG A 1 160 ? -5.172 -31.105 25.580 1.00 33.53 160 ARG A C 1
ATOM 1204 O O . ARG A 1 160 ? -5.802 -32.081 25.199 1.00 33.53 160 ARG A O 1
ATOM 1211 N N . SER A 1 161 ? -3.926 -30.776 25.208 1.00 28.72 161 SER A N 1
ATOM 1212 C CA . SER A 1 161 ? -2.891 -31.482 24.419 1.00 28.72 161 SER A CA 1
ATOM 1213 C C . SER A 1 161 ? -3.062 -31.542 22.895 1.00 28.72 161 SER A C 1
ATOM 1215 O O . SER A 1 161 ? -3.992 -32.137 22.372 1.00 28.72 161 SER A O 1
ATOM 1217 N N . GLU A 1 162 ? -2.265 -30.770 22.144 1.00 31.38 162 GLU A N 1
ATOM 1218 C CA . GLU A 1 162 ? -0.850 -31.015 21.761 1.00 31.38 162 GLU A CA 1
ATOM 1219 C C . GLU A 1 162 ? -0.702 -32.085 20.668 1.00 31.38 162 GLU A C 1
ATOM 1221 O O . GLU A 1 162 ? -0.934 -33.264 20.906 1.00 31.38 162 GLU A O 1
ATOM 1226 N N . MET A 1 163 ? -0.197 -31.684 19.493 1.00 31.86 163 MET A N 1
ATOM 1227 C CA . MET A 1 163 ? 1.176 -31.984 19.045 1.00 31.86 163 MET A CA 1
ATOM 1228 C C . MET A 1 163 ? 1.287 -32.076 17.506 1.00 31.86 163 MET A C 1
ATOM 1230 O O . MET A 1 163 ? 0.620 -32.889 16.879 1.00 31.86 163 MET A O 1
ATOM 1234 N N . SER A 1 164 ? 2.289 -31.356 16.970 1.00 36.53 164 SER A N 1
ATOM 1235 C CA . SER A 1 164 ? 3.051 -31.627 15.726 1.00 36.53 164 SER A CA 1
ATOM 1236 C C . SER A 1 164 ? 2.352 -31.384 14.373 1.00 36.53 164 SER A C 1
ATOM 1238 O O . SER A 1 164 ? 1.219 -31.780 14.177 1.00 36.53 164 SER A O 1
ATOM 1240 N N . ARG A 1 165 ? 2.980 -30.829 13.325 1.00 37.53 165 ARG A N 1
ATOM 1241 C CA . ARG A 1 165 ? 4.369 -30.409 13.049 1.00 37.53 165 ARG A CA 1
ATOM 1242 C C . ARG A 1 165 ? 4.394 -29.673 11.690 1.00 37.53 165 ARG A C 1
ATOM 1244 O O . ARG A 1 165 ? 3.513 -29.899 10.871 1.00 37.53 165 ARG A O 1
ATOM 1251 N N . ALA A 1 166 ? 5.520 -28.994 11.447 1.00 33.16 166 ALA A N 1
ATOM 1252 C CA . ALA A 1 166 ? 6.125 -28.610 10.158 1.00 33.16 166 ALA A CA 1
ATOM 1253 C C . ALA A 1 166 ? 5.890 -27.167 9.659 1.00 33.16 166 ALA A C 1
ATOM 1255 O O . ALA A 1 166 ? 4.789 -26.782 9.283 1.00 33.16 166 ALA A O 1
ATOM 1256 N N . GLY A 1 167 ? 6.990 -26.398 9.652 1.00 29.02 167 GLY A N 1
ATOM 1257 C CA . GLY A 1 167 ? 7.125 -25.074 9.035 1.00 29.02 167 GLY A CA 1
ATOM 1258 C C . GLY A 1 167 ? 7.145 -25.104 7.498 1.00 29.02 167 GLY A C 1
ATOM 1259 O O . GLY A 1 167 ? 7.015 -26.166 6.888 1.00 29.02 167 GLY A O 1
ATOM 1260 N N . PRO A 1 168 ? 7.368 -23.936 6.874 1.00 39.75 168 PRO A N 1
ATOM 1261 C CA . PRO A 1 168 ? 8.758 -23.549 6.651 1.00 39.75 168 PRO A CA 1
ATOM 1262 C C . PRO A 1 168 ? 9.113 -22.151 7.169 1.00 39.75 168 PRO A C 1
ATOM 1264 O O . PRO A 1 168 ? 8.283 -21.258 7.308 1.00 39.75 168 PRO A O 1
ATOM 1267 N N . GLU A 1 169 ? 10.402 -22.013 7.461 1.00 46.22 169 GLU A N 1
ATOM 1268 C CA . GLU A 1 169 ? 11.096 -20.794 7.844 1.00 46.22 169 GLU A CA 1
ATOM 1269 C C . GLU A 1 169 ? 10.931 -19.686 6.794 1.00 46.22 169 GLU A C 1
ATOM 1271 O O . GLU A 1 169 ? 11.355 -19.823 5.648 1.00 46.22 169 GLU A O 1
ATOM 1276 N N . GLN A 1 170 ? 10.431 -18.532 7.224 1.00 42.53 170 GLN A N 1
ATOM 1277 C CA . GLN A 1 170 ? 10.853 -17.250 6.673 1.00 42.53 170 GLN A CA 1
ATOM 1278 C C . GLN A 1 170 ? 11.354 -16.410 7.842 1.00 42.53 170 GLN A C 1
ATOM 1280 O O . GLN A 1 170 ? 10.578 -15.931 8.662 1.00 42.53 170 GLN A O 1
ATOM 1285 N N . ARG A 1 171 ? 12.678 -16.279 7.950 1.00 46.22 171 ARG A N 1
ATOM 1286 C CA . ARG A 1 171 ? 13.324 -15.291 8.817 1.00 46.22 171 ARG A CA 1
ATOM 1287 C C . ARG A 1 171 ? 13.433 -13.971 8.053 1.00 46.22 171 ARG A C 1
ATOM 1289 O O . ARG A 1 171 ? 14.312 -13.869 7.196 1.00 46.22 171 ARG A O 1
ATOM 1296 N N . PRO A 1 172 ? 12.659 -12.929 8.387 1.00 38.78 172 PRO A N 1
ATOM 1297 C CA . PRO A 1 172 ? 13.093 -11.571 8.139 1.00 38.78 172 PRO A CA 1
ATOM 1298 C C . PRO A 1 172 ? 13.924 -11.100 9.342 1.00 38.78 172 PRO A C 1
ATOM 1300 O O . PRO A 1 172 ? 13.422 -10.995 10.451 1.00 38.78 172 PRO A O 1
ATOM 1303 N N . GLY A 1 173 ? 15.210 -10.841 9.099 1.00 39.09 173 GLY A N 1
ATOM 1304 C CA . GLY A 1 173 ? 16.014 -9.815 9.772 1.00 39.09 173 GLY A CA 1
ATOM 1305 C C . GLY A 1 173 ? 16.155 -9.855 11.300 1.00 39.09 173 GLY A C 1
ATOM 1306 O O . GLY A 1 173 ? 15.223 -9.600 12.053 1.00 39.09 173 GLY A O 1
ATOM 1307 N N . ALA A 1 174 ? 17.402 -9.952 11.762 1.00 50.97 174 ALA A N 1
ATOM 1308 C CA . ALA A 1 174 ? 17.851 -9.793 13.152 1.00 50.97 174 ALA A CA 1
ATOM 1309 C C . ALA A 1 174 ? 17.461 -8.466 13.866 1.00 50.97 174 ALA A C 1
ATOM 1311 O O . ALA A 1 174 ? 17.915 -8.225 14.978 1.00 50.97 174 ALA A O 1
ATOM 1312 N N . LYS A 1 175 ? 16.623 -7.611 13.260 1.00 53.16 175 LYS A N 1
ATOM 1313 C CA . LYS A 1 175 ? 16.036 -6.408 13.875 1.00 53.16 175 LYS A CA 1
ATOM 1314 C C . LYS A 1 175 ? 14.760 -6.701 14.681 1.00 53.16 175 LYS A C 1
ATOM 1316 O O . LYS A 1 175 ? 14.472 -5.965 15.617 1.00 53.16 175 LYS A O 1
ATOM 1321 N N . GLY A 1 176 ? 14.024 -7.771 14.356 1.00 60.44 176 GLY A N 1
ATOM 1322 C CA . GLY A 1 176 ? 12.768 -8.109 15.045 1.00 60.44 176 GLY A CA 1
ATOM 1323 C C . GLY A 1 176 ? 12.966 -8.621 16.476 1.00 60.44 176 GLY A C 1
ATOM 1324 O O . GLY A 1 176 ? 12.145 -8.362 17.343 1.00 60.44 176 GLY A O 1
ATOM 1325 N N . ALA A 1 177 ? 14.095 -9.278 16.764 1.00 71.31 177 ALA A N 1
ATOM 1326 C CA . ALA A 1 177 ? 14.320 -9.903 18.069 1.00 71.31 177 ALA A CA 1
ATOM 1327 C C . ALA A 1 177 ? 14.366 -8.888 19.227 1.00 71.31 177 ALA A C 1
ATOM 1329 O O . ALA A 1 177 ? 13.774 -9.134 20.275 1.00 71.31 177 ALA A O 1
ATOM 1330 N N . THR A 1 178 ? 15.025 -7.743 19.021 1.00 87.25 178 THR A N 1
ATOM 1331 C CA . THR A 1 178 ? 15.125 -6.669 20.024 1.00 87.25 178 THR A CA 1
ATOM 1332 C C . THR A 1 178 ? 13.825 -5.883 20.170 1.00 87.25 178 THR A C 1
ATOM 1334 O O . THR A 1 178 ? 13.488 -5.440 21.263 1.00 87.25 178 THR A O 1
ATOM 1337 N N . GLU A 1 179 ? 13.081 -5.715 19.074 1.00 91.06 179 GLU A N 1
ATOM 1338 C CA . GLU A 1 179 ? 11.777 -5.045 19.075 1.00 91.06 179 GLU A CA 1
ATOM 1339 C C . GLU A 1 179 ? 10.725 -5.885 19.813 1.00 91.06 179 GLU A C 1
ATOM 1341 O O . GLU A 1 179 ? 10.037 -5.393 20.707 1.00 91.06 179 GLU A O 1
ATOM 1346 N N . ASP A 1 180 ? 10.651 -7.178 19.502 1.00 92.56 180 ASP A N 1
ATOM 1347 C CA . ASP A 1 180 ? 9.706 -8.094 20.134 1.00 92.56 180 ASP A CA 1
ATOM 1348 C C . ASP A 1 180 ? 9.982 -8.248 21.633 1.00 92.56 180 ASP A C 1
ATOM 1350 O O . ASP A 1 180 ? 9.051 -8.435 22.416 1.00 92.56 180 ASP A O 1
ATOM 1354 N N . GLU A 1 181 ? 11.251 -8.216 22.049 1.00 95.12 181 GLU A N 1
ATOM 1355 C CA . GLU A 1 181 ? 11.630 -8.232 23.465 1.00 95.12 181 GLU A CA 1
ATOM 1356 C C . GLU A 1 181 ? 11.177 -6.952 24.179 1.00 95.12 181 GLU A C 1
ATOM 1358 O O . GLU A 1 181 ? 10.593 -7.028 25.262 1.00 95.12 181 GLU A O 1
ATOM 1363 N N . PHE A 1 182 ? 11.357 -5.792 23.543 1.00 94.25 182 PHE A N 1
ATOM 1364 C CA . PHE A 1 182 ? 10.876 -4.513 24.059 1.00 94.25 182 PHE A CA 1
ATOM 1365 C C . PHE A 1 182 ? 9.352 -4.510 24.249 1.00 94.25 182 PHE A C 1
ATOM 1367 O O . PHE A 1 182 ? 8.871 -4.188 25.336 1.00 94.25 182 PHE A O 1
ATOM 1374 N N . PHE A 1 183 ? 8.573 -4.937 23.250 1.00 95.25 183 PHE A N 1
ATOM 1375 C CA . PHE A 1 183 ? 7.113 -4.991 23.384 1.00 95.25 183 PHE A CA 1
ATOM 1376 C C . PHE A 1 183 ? 6.642 -6.020 24.408 1.00 95.25 183 PHE A C 1
ATOM 1378 O O . PHE A 1 183 ? 5.733 -5.732 25.188 1.00 95.25 183 PHE A O 1
ATOM 1385 N N . ARG A 1 184 ? 7.291 -7.190 24.473 1.00 95.62 184 ARG A N 1
ATOM 1386 C CA . ARG A 1 184 ? 7.016 -8.181 25.523 1.00 95.62 184 ARG A CA 1
ATOM 1387 C C . ARG A 1 184 ? 7.251 -7.603 26.914 1.00 95.62 184 ARG A C 1
ATOM 1389 O O . ARG A 1 184 ? 6.432 -7.832 27.803 1.00 95.62 184 ARG A O 1
ATOM 1396 N N . HIS A 1 185 ? 8.321 -6.833 27.101 1.00 94.56 185 HIS A N 1
ATOM 1397 C CA . HIS A 1 185 ? 8.589 -6.159 28.367 1.00 94.56 185 HIS A CA 1
ATOM 1398 C C . HIS A 1 185 ? 7.489 -5.146 28.721 1.00 94.56 185 HIS A C 1
ATOM 1400 O O . HIS A 1 185 ? 6.988 -5.167 29.845 1.00 94.56 185 HIS A O 1
ATOM 1406 N N . LEU A 1 186 ? 7.055 -4.315 27.769 1.00 94.75 186 LEU A N 1
ATOM 1407 C CA . LEU A 1 186 ? 5.986 -3.333 27.995 1.00 94.75 186 LEU A CA 1
ATOM 1408 C C . LEU A 1 186 ? 4.649 -3.982 28.370 1.00 94.75 186 LEU A C 1
ATOM 1410 O O . LEU A 1 186 ? 4.002 -3.536 29.311 1.00 94.75 186 LEU A O 1
ATOM 1414 N N . ILE A 1 187 ? 4.267 -5.068 27.693 1.00 95.56 187 ILE A N 1
ATOM 1415 C CA . ILE A 1 187 ? 3.025 -5.797 27.996 1.00 95.56 187 ILE A CA 1
ATOM 1416 C C . ILE A 1 187 ? 3.103 -6.456 29.372 1.00 95.56 187 ILE A C 1
ATOM 1418 O O . ILE A 1 187 ? 2.162 -6.376 30.155 1.00 95.56 187 ILE A O 1
ATOM 1422 N N . THR A 1 188 ? 4.232 -7.100 29.677 1.00 95.75 188 THR A N 1
ATOM 1423 C CA . THR A 1 188 ? 4.410 -7.824 30.945 1.00 95.75 188 THR A CA 1
ATOM 1424 C C . THR A 1 188 ? 4.409 -6.874 32.140 1.00 95.75 188 THR A C 1
ATOM 1426 O O . THR A 1 188 ? 3.892 -7.212 33.200 1.00 95.75 188 THR A O 1
ATOM 1429 N N . THR A 1 189 ? 5.006 -5.693 31.980 1.00 93.62 189 THR A N 1
ATOM 1430 C CA . THR A 1 189 ? 5.099 -4.696 33.052 1.00 93.62 189 THR A CA 1
ATOM 1431 C C . THR A 1 189 ? 3.862 -3.811 33.153 1.00 93.62 189 THR A C 1
ATOM 1433 O O . THR A 1 189 ? 3.610 -3.259 34.219 1.00 93.62 189 THR A O 1
ATOM 1436 N N . GLY A 1 190 ? 3.098 -3.660 32.067 1.00 92.75 190 GLY A N 1
ATOM 1437 C CA . GLY A 1 190 ? 1.937 -2.774 32.018 1.00 92.75 190 GLY A CA 1
ATOM 1438 C C . GLY A 1 190 ? 2.292 -1.298 32.215 1.00 92.75 190 GLY A C 1
ATOM 1439 O O . GLY A 1 190 ? 1.426 -0.520 32.605 1.00 92.75 190 GLY A O 1
ATOM 1440 N N . ILE A 1 191 ? 3.554 -0.914 31.987 1.00 92.88 191 ILE A N 1
ATOM 1441 C CA . ILE A 1 191 ? 4.018 0.464 32.174 1.00 92.88 191 ILE A CA 1
ATOM 1442 C C . ILE A 1 191 ? 3.305 1.369 31.158 1.00 92.88 191 ILE A C 1
ATOM 1444 O O . ILE A 1 191 ? 3.326 1.053 29.962 1.00 92.88 191 ILE A O 1
ATOM 1448 N N . PRO A 1 192 ? 2.721 2.501 31.594 1.00 95.19 192 PRO A N 1
ATOM 1449 C CA . PRO A 1 192 ? 2.187 3.493 30.675 1.00 95.19 192 PRO A CA 1
ATOM 1450 C C . PRO A 1 192 ? 3.282 4.021 29.746 1.00 95.19 192 PRO A C 1
ATOM 1452 O O . PRO A 1 192 ? 4.407 4.300 30.161 1.00 95.19 192 PRO A O 1
ATOM 1455 N N . ILE A 1 193 ? 2.968 4.152 28.467 1.00 96.44 193 ILE A N 1
ATOM 1456 C CA . ILE A 1 193 ? 3.873 4.607 27.419 1.00 96.44 193 ILE A CA 1
ATOM 1457 C C . ILE A 1 193 ? 3.300 5.840 26.729 1.00 96.44 193 ILE A C 1
ATOM 1459 O O . ILE A 1 193 ? 2.092 5.995 26.584 1.00 96.44 193 ILE A O 1
ATOM 1463 N N . HIS A 1 194 ? 4.205 6.683 26.251 1.00 96.88 194 HIS A N 1
ATOM 1464 C CA . HIS A 1 194 ? 3.924 7.814 25.387 1.00 96.88 194 HIS A CA 1
ATOM 1465 C C . HIS A 1 194 ? 4.293 7.457 23.944 1.00 96.88 194 HIS A C 1
ATOM 1467 O O . HIS A 1 194 ? 5.474 7.228 23.644 1.00 96.88 194 HIS A O 1
ATOM 1473 N N . ILE A 1 195 ? 3.315 7.435 23.037 1.00 96.81 195 ILE A N 1
ATOM 1474 C CA . ILE A 1 195 ? 3.523 7.144 21.608 1.00 96.81 195 ILE A CA 1
ATOM 1475 C C . ILE A 1 195 ? 3.376 8.431 20.793 1.00 96.81 195 ILE A C 1
ATOM 1477 O O . ILE A 1 195 ? 2.418 9.177 20.963 1.00 96.81 195 ILE A O 1
ATOM 1481 N N . ARG A 1 196 ? 4.324 8.683 19.881 1.00 97.12 196 ARG A N 1
ATOM 1482 C CA . ARG A 1 196 ? 4.257 9.793 18.911 1.00 97.12 196 ARG A CA 1
ATOM 1483 C C . ARG A 1 196 ? 4.154 9.260 17.498 1.00 97.12 196 ARG A C 1
ATOM 1485 O O . ARG A 1 196 ? 4.984 8.432 17.118 1.00 97.12 196 ARG A O 1
ATOM 1492 N N . CYS A 1 197 ? 3.220 9.788 16.720 1.00 95.81 197 CYS A N 1
ATOM 1493 C CA . CYS A 1 197 ? 2.982 9.403 15.336 1.00 95.81 197 CYS A CA 1
ATOM 1494 C C . CYS A 1 197 ? 3.476 10.456 14.329 1.00 95.81 197 CYS A C 1
ATOM 1496 O O . CYS A 1 197 ? 3.742 11.613 14.660 1.00 95.81 197 CYS A O 1
ATOM 1498 N N . ARG A 1 198 ? 3.637 10.034 13.069 1.00 89.75 198 ARG A N 1
ATOM 1499 C CA . ARG A 1 198 ? 4.193 10.829 11.960 1.00 89.75 198 ARG A CA 1
ATOM 1500 C C . ARG A 1 198 ? 3.322 12.016 11.552 1.00 89.75 198 ARG A C 1
ATOM 1502 O O . ARG A 1 198 ? 3.841 13.023 11.081 1.00 89.75 198 ARG A O 1
ATOM 1509 N N . ASP A 1 19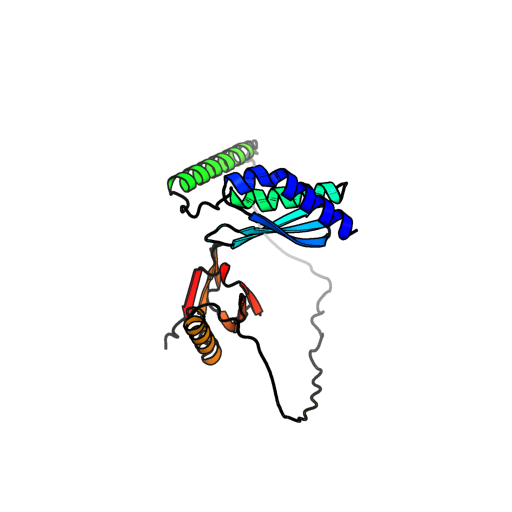9 ? 2.019 11.876 11.715 1.00 88.69 199 ASP A N 1
ATOM 1510 C CA . ASP A 1 199 ? 0.990 12.873 11.426 1.00 88.69 199 ASP A CA 1
ATOM 1511 C C . ASP A 1 199 ? 0.838 13.937 12.527 1.00 88.69 199 ASP A C 1
ATOM 1513 O O . ASP A 1 199 ? 0.070 14.883 12.363 1.00 88.69 199 ASP A O 1
ATOM 1517 N N . GLY A 1 200 ? 1.595 13.817 13.622 1.00 88.50 200 GLY A N 1
ATOM 1518 C CA . GLY A 1 200 ? 1.483 14.688 14.789 1.00 88.50 200 GLY A CA 1
ATOM 1519 C C . GLY A 1 200 ? 0.459 14.208 15.815 1.00 88.50 200 GLY A C 1
ATOM 1520 O O . GLY A 1 200 ? 0.250 14.906 16.804 1.00 88.50 200 GLY A O 1
ATOM 1521 N N . TYR A 1 201 ? -0.153 13.038 15.610 1.00 93.19 201 TYR A N 1
ATOM 1522 C CA . TYR A 1 201 ? -0.971 12.395 16.629 1.00 93.19 201 TYR A CA 1
ATOM 1523 C C . TYR A 1 201 ? -0.085 11.887 17.775 1.00 93.19 201 TYR A C 1
ATOM 1525 O O . TYR A 1 201 ? 0.986 11.313 17.550 1.00 93.19 201 TYR A O 1
ATOM 1533 N N . GLU A 1 202 ? -0.506 12.126 19.013 1.00 94.56 202 GLU A N 1
ATOM 1534 C CA . GLU A 1 202 ? 0.236 11.745 20.213 1.00 94.56 202 GLU A CA 1
ATOM 1535 C C . GLU A 1 202 ? -0.708 11.069 21.205 1.00 94.56 202 GLU A C 1
ATOM 1537 O O . GLU A 1 202 ? -1.829 11.518 21.426 1.00 94.56 202 GLU A O 1
ATOM 1542 N N . LEU A 1 203 ? -0.225 9.981 21.795 1.00 93.12 203 LEU A N 1
ATOM 1543 C CA . LEU A 1 203 ? -0.926 9.165 22.777 1.00 93.12 203 LEU A CA 1
ATOM 1544 C C . LEU A 1 203 ? -0.118 9.251 24.068 1.00 93.12 203 LEU A C 1
ATOM 1546 O O . LEU A 1 203 ? 0.880 8.531 24.201 1.00 93.12 203 LEU A O 1
ATOM 1550 N N . PRO A 1 204 ? -0.458 10.198 24.958 1.00 91.56 204 PRO A N 1
ATOM 1551 C CA . PRO A 1 204 ? 0.458 10.611 26.002 1.00 91.56 204 PRO A CA 1
ATOM 1552 C C . PRO A 1 204 ? 0.633 9.572 27.106 1.00 91.56 204 PRO A C 1
ATOM 1554 O O . PRO A 1 204 ? 1.741 9.427 27.613 1.00 91.56 204 PRO A O 1
ATOM 1557 N N . GLU A 1 205 ? -0.430 8.847 27.440 1.00 94.38 205 GLU A N 1
ATOM 1558 C CA . GLU A 1 205 ? -0.463 7.868 28.521 1.00 94.38 205 GLU A CA 1
ATOM 1559 C C . GLU A 1 205 ? -1.333 6.683 28.096 1.00 94.38 205 GLU A C 1
ATOM 1561 O O . GLU A 1 205 ? -2.550 6.697 28.236 1.00 94.38 205 GLU A O 1
ATOM 1566 N N . VAL A 1 206 ? -0.707 5.671 27.492 1.00 96.19 206 VAL A N 1
ATOM 1567 C CA . VAL A 1 206 ? -1.408 4.472 27.005 1.00 96.19 206 VAL A CA 1
ATOM 1568 C C . VAL A 1 206 ? -0.692 3.210 27.443 1.00 96.19 206 VAL A C 1
ATOM 1570 O O . VAL A 1 206 ? 0.514 3.223 27.657 1.00 96.19 206 VAL A O 1
ATOM 1573 N N . VAL A 1 207 ? -1.402 2.093 27.563 1.00 96.62 207 VAL A N 1
ATOM 1574 C CA . VAL A 1 207 ? -0.796 0.810 27.954 1.00 96.62 207 VAL A CA 1
ATOM 1575 C C . VAL A 1 207 ? -0.803 -0.144 26.770 1.00 96.62 207 VAL A C 1
ATOM 1577 O O . VAL A 1 207 ? -1.852 -0.425 26.193 1.00 96.62 207 VAL A O 1
ATOM 1580 N N . LEU A 1 208 ? 0.363 -0.686 26.416 1.00 96.75 208 LEU A N 1
ATOM 1581 C CA . LEU A 1 208 ? 0.458 -1.698 25.365 1.00 96.75 208 LEU A CA 1
ATOM 1582 C C . LEU A 1 208 ? -0.139 -3.026 25.853 1.00 96.75 208 LEU A C 1
ATOM 1584 O O . LEU A 1 208 ? 0.287 -3.557 26.877 1.00 96.75 208 LEU A O 1
ATOM 1588 N N . LYS A 1 209 ? -1.104 -3.578 25.110 1.00 97.00 209 LYS A N 1
ATOM 1589 C CA . LYS A 1 209 ? -1.763 -4.856 25.434 1.00 97.00 209 LYS A CA 1
ATOM 1590 C C . LYS A 1 209 ? -1.289 -6.007 24.570 1.00 97.00 209 LYS A C 1
ATOM 1592 O O . LYS A 1 209 ? -1.098 -7.107 25.074 1.00 97.00 209 LYS A O 1
ATOM 1597 N N . GLU A 1 210 ? -1.102 -5.754 23.281 1.00 94.69 210 GLU A N 1
ATOM 1598 C CA . GLU A 1 210 ? -0.702 -6.772 22.313 1.00 94.69 210 GLU A CA 1
ATOM 1599 C C . GLU A 1 210 ? 0.108 -6.137 21.178 1.00 94.69 210 GLU A C 1
ATOM 1601 O O . GLU A 1 210 ? -0.038 -4.949 20.881 1.00 94.69 210 GLU A O 1
ATOM 1606 N N . PHE A 1 211 ? 0.968 -6.920 20.528 1.00 96.00 211 PHE A N 1
ATOM 1607 C CA . PHE A 1 211 ? 1.667 -6.504 19.316 1.00 96.00 211 PHE A CA 1
ATOM 1608 C C . PHE A 1 211 ? 1.579 -7.596 18.252 1.00 96.00 211 PHE A C 1
ATOM 1610 O O . PHE A 1 211 ? 1.739 -8.781 18.534 1.00 96.00 211 PHE A O 1
ATOM 1617 N N . GLY A 1 212 ? 1.329 -7.176 17.017 1.00 91.62 212 GLY A N 1
ATOM 1618 C CA . GLY A 1 212 ? 1.385 -8.015 15.830 1.00 91.62 212 GLY A CA 1
ATOM 1619 C C . GLY A 1 212 ? 2.601 -7.687 14.968 1.00 91.62 212 GLY A C 1
ATOM 1620 O O . GLY A 1 212 ? 3.451 -6.860 15.313 1.00 91.62 212 GLY A O 1
ATOM 1621 N N . THR A 1 213 ? 2.659 -8.296 13.784 1.00 92.38 213 THR A N 1
ATOM 1622 C CA . THR A 1 213 ? 3.745 -8.061 12.820 1.00 92.38 213 THR A CA 1
ATOM 1623 C C . THR A 1 213 ? 3.851 -6.582 12.431 1.00 92.38 213 THR A C 1
ATOM 1625 O O . THR A 1 213 ? 4.952 -6.038 12.391 1.00 92.38 213 THR A O 1
ATOM 1628 N N . TYR A 1 214 ? 2.715 -5.902 12.228 1.00 93.94 214 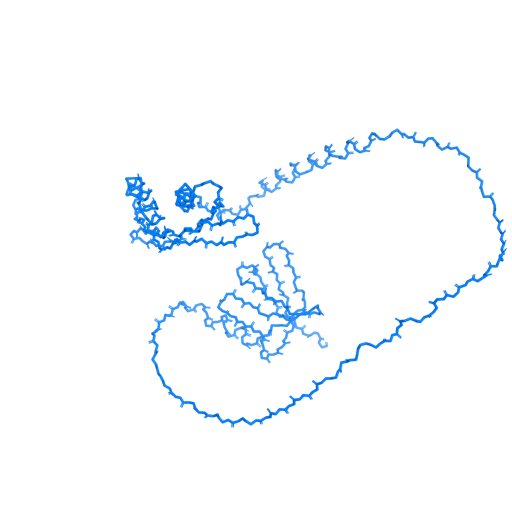TYR A N 1
ATOM 1629 C CA . TYR A 1 214 ? 2.665 -4.516 11.735 1.00 93.94 214 TYR A CA 1
ATOM 1630 C C . TYR A 1 214 ? 1.892 -3.547 12.634 1.00 93.94 214 TYR A C 1
ATOM 1632 O O . TYR A 1 214 ? 1.830 -2.355 12.331 1.00 93.94 214 TYR A O 1
ATOM 1640 N N . THR A 1 215 ? 1.293 -4.040 13.716 1.00 96.38 215 THR A N 1
ATOM 1641 C CA . THR A 1 215 ? 0.339 -3.294 14.543 1.00 96.38 215 THR A CA 1
ATOM 1642 C C . THR A 1 215 ? 0.653 -3.430 16.025 1.00 96.38 215 THR A C 1
ATOM 1644 O O . THR A 1 215 ? 1.244 -4.419 16.452 1.00 96.38 215 THR A O 1
ATOM 1647 N N . LEU A 1 216 ? 0.239 -2.436 16.801 1.00 96.94 216 LEU A N 1
ATOM 1648 C CA . LEU A 1 216 ? 0.213 -2.426 18.257 1.00 96.94 216 LEU A CA 1
ATOM 1649 C C . LEU A 1 216 ? -1.234 -2.211 18.703 1.00 96.94 216 LEU A C 1
ATOM 1651 O O . LEU A 1 216 ? -1.931 -1.379 18.126 1.00 96.94 216 LEU A O 1
ATOM 1655 N N . LEU A 1 217 ? -1.680 -2.949 19.713 1.00 97.31 217 LEU A N 1
ATOM 1656 C CA . LEU A 1 217 ? -2.955 -2.721 20.382 1.00 97.31 217 LEU A CA 1
ATOM 1657 C C . LEU A 1 217 ? -2.677 -2.023 21.709 1.00 97.31 217 LEU A C 1
ATOM 1659 O O . LEU A 1 217 ? -2.044 -2.609 22.594 1.00 97.31 217 LEU A O 1
ATOM 1663 N N . VAL A 1 218 ? -3.150 -0.791 21.847 1.00 97.00 218 VAL A N 1
ATOM 1664 C CA . VAL A 1 218 ? -3.003 -0.000 23.070 1.00 97.00 218 VAL A CA 1
ATOM 1665 C C . VAL A 1 218 ? -4.353 0.219 23.736 1.00 97.00 218 VAL A C 1
ATOM 1667 O O . VAL A 1 218 ? -5.395 0.209 23.083 1.00 97.00 218 VAL A O 1
ATOM 1670 N N . GLU A 1 219 ? -4.329 0.390 25.049 1.00 96.06 219 GLU A N 1
ATOM 1671 C CA . GLU A 1 219 ? -5.473 0.810 25.850 1.00 96.06 219 GLU A CA 1
ATOM 1672 C C . GLU A 1 219 ? -5.252 2.256 26.301 1.00 96.06 219 GLU A C 1
ATOM 1674 O O . GLU A 1 219 ? -4.191 2.585 26.838 1.00 96.06 219 GLU A O 1
ATOM 1679 N N . THR A 1 220 ? -6.244 3.092 26.025 1.00 93.56 220 THR A N 1
ATOM 1680 C CA . THR A 1 220 ? -6.368 4.505 26.384 1.00 93.56 220 THR A CA 1
ATOM 1681 C C . THR A 1 220 ? -7.547 4.664 27.348 1.00 93.56 220 THR A C 1
ATOM 1683 O O . THR A 1 220 ? -8.320 3.724 27.560 1.00 93.56 220 THR A O 1
ATOM 1686 N N . ASP A 1 221 ? -7.729 5.860 27.905 1.00 89.00 221 ASP A N 1
ATOM 1687 C CA . ASP A 1 221 ? -8.896 6.168 28.744 1.00 89.00 221 ASP A CA 1
ATOM 1688 C C . ASP A 1 221 ? -10.222 6.069 27.967 1.00 89.00 221 ASP A C 1
ATOM 1690 O O . ASP A 1 221 ? -11.278 5.806 28.545 1.00 89.00 221 ASP A O 1
ATOM 1694 N N . GLU A 1 222 ? -10.170 6.256 26.645 1.00 88.12 222 GLU A N 1
ATOM 1695 C CA . GLU A 1 222 ? -11.328 6.218 25.747 1.00 88.12 222 GLU A CA 1
ATOM 1696 C C . GLU A 1 222 ? -11.634 4.803 25.227 1.00 88.12 222 GLU A C 1
ATOM 1698 O O . GLU A 1 222 ? -12.723 4.549 24.706 1.00 88.12 222 GLU A O 1
ATOM 1703 N N . GLY A 1 223 ? -10.706 3.855 25.390 1.00 91.69 223 GLY A N 1
ATOM 1704 C CA . GLY A 1 223 ? -10.902 2.462 25.012 1.00 91.69 223 GLY A CA 1
ATOM 1705 C C . GLY A 1 223 ? -9.654 1.813 24.430 1.00 91.69 223 GLY A C 1
ATOM 1706 O O . GLY A 1 223 ? -8.539 2.031 24.884 1.00 91.69 223 GLY A O 1
ATOM 1707 N N . ARG A 1 224 ? -9.838 0.933 23.442 1.00 94.19 224 ARG A N 1
ATOM 1708 C CA . ARG A 1 224 ? -8.728 0.235 22.784 1.00 94.19 224 ARG A CA 1
ATOM 1709 C C . ARG A 1 224 ? -8.531 0.748 21.377 1.00 94.19 224 ARG A C 1
ATOM 1711 O O . ARG A 1 224 ? -9.481 0.806 20.599 1.00 94.19 224 ARG A O 1
ATOM 1718 N N . GLU A 1 225 ? -7.281 1.009 21.036 1.00 94.69 225 GLU A N 1
ATOM 1719 C CA . GLU A 1 225 ? -6.893 1.545 19.742 1.00 94.69 225 GLU A CA 1
ATOM 1720 C C . GLU A 1 225 ? -5.829 0.668 19.085 1.00 94.69 225 GLU A C 1
ATOM 1722 O O . GLU A 1 225 ? -4.907 0.161 19.731 1.00 94.69 225 GLU A O 1
ATOM 1727 N N . LEU A 1 226 ? -5.968 0.480 17.773 1.00 96.00 226 LEU A N 1
ATOM 1728 C CA . LEU A 1 226 ? -5.017 -0.255 16.949 1.00 96.00 226 LEU A CA 1
ATOM 1729 C C . LEU A 1 226 ? -4.137 0.737 16.186 1.00 96.00 226 LEU A C 1
ATOM 1731 O O . LEU A 1 226 ? -4.629 1.507 15.364 1.00 96.00 226 LEU A O 1
ATOM 1735 N N . ILE A 1 227 ? -2.828 0.673 16.407 1.00 95.12 227 ILE A N 1
ATOM 1736 C CA . ILE A 1 227 ? -1.851 1.589 15.813 1.00 95.12 227 ILE A CA 1
ATOM 1737 C C . ILE A 1 227 ? -0.934 0.814 14.878 1.00 95.12 227 ILE A C 1
ATOM 1739 O O . ILE A 1 227 ? -0.382 -0.222 15.247 1.00 95.12 227 ILE A O 1
ATOM 1743 N N . PHE A 1 228 ? -0.709 1.325 13.671 1.00 95.88 228 PHE A N 1
ATOM 1744 C CA . PHE A 1 228 ? 0.263 0.738 12.754 1.00 95.88 228 PHE A CA 1
ATOM 1745 C C . PHE A 1 228 ? 1.687 1.205 13.068 1.00 95.88 228 PHE A C 1
ATOM 1747 O O . PHE A 1 228 ? 1.949 2.402 13.160 1.00 95.88 228 PHE A O 1
ATOM 1754 N N . LYS A 1 229 ? 2.645 0.272 13.134 1.00 96.12 229 LYS A N 1
ATOM 1755 C CA . LYS A 1 229 ? 4.053 0.565 13.465 1.00 96.12 229 LYS A CA 1
ATOM 1756 C C . LYS A 1 229 ? 4.692 1.594 12.526 1.00 96.12 229 LYS A C 1
ATOM 1758 O O . LYS A 1 229 ? 5.492 2.404 12.970 1.00 96.12 229 LYS A O 1
ATOM 1763 N N . HIS A 1 230 ? 4.308 1.612 11.247 1.00 94.94 230 HIS A N 1
ATOM 1764 C CA . HIS A 1 230 ? 4.831 2.576 10.268 1.00 94.94 230 HIS A CA 1
ATOM 1765 C C . HIS A 1 230 ? 4.370 4.023 10.516 1.00 94.94 230 HIS A C 1
ATOM 1767 O O . HIS A 1 230 ? 4.960 4.952 9.965 1.00 94.94 230 HIS A O 1
ATOM 1773 N N . ALA A 1 231 ? 3.315 4.219 11.314 1.00 94.12 231 ALA A N 1
ATOM 1774 C CA . ALA A 1 231 ? 2.854 5.537 11.724 1.00 94.12 231 ALA A CA 1
ATOM 1775 C C . ALA A 1 231 ? 3.628 6.060 12.942 1.00 94.12 231 ALA A C 1
ATOM 1777 O O . ALA A 1 231 ? 3.630 7.264 13.169 1.00 94.12 231 ALA A O 1
ATOM 1778 N N . ILE A 1 232 ? 4.304 5.193 13.701 1.00 95.69 232 ILE A N 1
ATOM 1779 C CA . ILE A 1 232 ? 4.960 5.539 14.964 1.00 95.69 232 ILE A CA 1
ATOM 1780 C C . ILE A 1 232 ? 6.365 6.095 14.703 1.00 95.69 232 ILE A C 1
ATOM 1782 O O . ILE A 1 232 ? 7.191 5.461 14.052 1.00 95.69 232 ILE A O 1
ATOM 1786 N N . ILE A 1 233 ? 6.655 7.271 15.259 1.00 96.00 233 ILE A N 1
ATOM 1787 C CA . ILE A 1 233 ? 8.001 7.856 15.316 1.00 96.00 233 ILE A CA 1
ATOM 1788 C C . ILE A 1 233 ? 8.756 7.341 16.546 1.00 96.00 233 ILE A C 1
ATOM 1790 O O . ILE A 1 233 ? 9.946 7.048 16.468 1.00 96.00 233 ILE A O 1
ATOM 1794 N N . SER A 1 234 ? 8.094 7.287 17.707 1.00 95.31 234 SER A N 1
ATOM 1795 C CA . SER A 1 234 ? 8.758 6.951 18.974 1.00 95.31 234 SER A CA 1
ATOM 1796 C C . SER A 1 234 ? 7.791 6.424 20.029 1.00 95.31 234 SER A C 1
ATOM 1798 O O . SER A 1 234 ? 6.632 6.840 20.053 1.00 95.31 234 SER A O 1
ATOM 1800 N N . ILE A 1 235 ? 8.302 5.572 20.922 1.00 95.94 235 ILE A N 1
ATOM 1801 C CA . ILE A 1 235 ? 7.594 5.009 22.078 1.00 95.94 235 ILE A CA 1
ATOM 1802 C C . ILE A 1 235 ? 8.477 5.212 23.310 1.00 95.94 235 ILE A C 1
ATOM 1804 O O . ILE A 1 235 ? 9.616 4.745 23.329 1.00 95.94 235 ILE A O 1
ATOM 1808 N N . HIS A 1 236 ? 7.964 5.897 24.331 1.00 95.31 236 HIS A N 1
ATOM 1809 C CA . HIS A 1 236 ? 8.701 6.178 25.564 1.00 95.31 236 HIS A CA 1
ATOM 1810 C C . HIS A 1 236 ? 7.941 5.642 26.780 1.00 95.31 236 HIS A C 1
ATOM 1812 O O . HIS A 1 236 ? 6.820 6.082 27.012 1.00 95.31 236 HIS A O 1
ATOM 1818 N N . PRO A 1 237 ? 8.527 4.743 27.588 1.00 93.81 237 PRO A N 1
ATOM 1819 C CA . PRO A 1 237 ? 7.950 4.360 28.873 1.00 93.81 237 PRO A CA 1
ATOM 1820 C C . PRO A 1 237 ? 7.912 5.552 29.823 1.00 93.81 237 PRO A C 1
ATOM 1822 O O . PRO A 1 237 ? 8.941 6.186 30.081 1.00 93.81 237 PRO A O 1
ATOM 1825 N N . LEU A 1 238 ? 6.733 5.843 30.362 1.00 90.00 238 LEU A N 1
ATOM 1826 C CA . LEU A 1 238 ? 6.572 6.791 31.447 1.00 90.00 238 LEU A CA 1
ATOM 1827 C C . LEU A 1 238 ? 7.076 6.114 32.719 1.00 90.00 238 LEU A C 1
ATOM 1829 O O . LEU A 1 238 ? 6.533 5.114 33.184 1.00 90.00 238 LEU A O 1
ATOM 1833 N N . ARG A 1 239 ? 8.165 6.633 33.287 1.00 78.56 239 ARG A N 1
ATOM 1834 C CA . ARG A 1 239 ? 8.575 6.210 34.626 1.00 78.56 239 ARG A CA 1
ATOM 1835 C C . ARG A 1 239 ? 7.573 6.789 35.613 1.00 78.56 239 ARG A C 1
ATOM 1837 O O . ARG A 1 239 ? 7.409 8.009 35.648 1.00 78.56 239 ARG A O 1
ATOM 1844 N N . HIS A 1 240 ? 6.949 5.931 36.418 1.00 55.38 240 HIS A N 1
ATOM 1845 C CA . HIS A 1 240 ? 6.233 6.387 37.602 1.00 55.38 240 HIS A CA 1
ATOM 1846 C C . HIS A 1 240 ? 7.186 7.262 38.424 1.00 55.38 240 HIS A C 1
ATOM 1848 O O . HIS A 1 240 ? 8.278 6.829 38.797 1.00 55.38 240 HIS A O 1
ATOM 1854 N N . LYS A 1 241 ? 6.793 8.516 38.653 1.00 50.66 241 LYS A N 1
ATOM 1855 C CA . LYS A 1 241 ? 7.316 9.264 39.791 1.00 50.66 241 LYS A CA 1
ATOM 1856 C C . LYS A 1 241 ? 6.675 8.628 41.020 1.00 50.66 241 LYS A C 1
ATOM 1858 O O . LYS A 1 241 ? 5.465 8.758 41.192 1.00 50.66 241 LYS A O 1
ATOM 1863 N N . GLU A 1 242 ? 7.465 7.870 41.771 1.00 37.50 242 GLU A N 1
ATOM 1864 C CA . GLU A 1 242 ? 7.176 7.596 43.184 1.00 37.50 242 GLU A CA 1
ATOM 1865 C C . GLU A 1 242 ? 7.202 8.900 43.992 1.00 37.50 242 GLU A C 1
ATOM 1867 O O . GLU A 1 242 ? 7.999 9.806 43.633 1.00 37.50 242 GLU A O 1
#

pLDDT: mean 73.7, std 23.83, range [28.42, 97.31]

Foldseek 3Di:
DQVLLQVLLVVLQVVCVVVQVVVQKDKDWDDWDWDQDPVAIKIKTWMWIDHPVDIDIFIFIFHDDDDSSVRSSVRSVVSVVVVVPPPPPPPDDPVNVVVVVVVVVVVVVVVVVVVVPDPDDDDDDDDDDDYDDDDDDDDDDDDPDDDDDDDDDDDDDDDDDDDDDDDDDDDDDPPVVVVVVVLVVQQVVQFFKWWAFPVRDIQGTWGFNDDDPFWTWIAHPVGIDIGGPNGTPDMGGDDDDD